Protein AF-A0A535KN81-F1 (afdb_monomer)

Radius of gyration: 26.71 Å; Cα contacts (8 Å, |Δi|>4): 62; chains: 1; bounding box: 69×46×68 Å

Foldseek 3Di:
DDFPFPDDDPPDTDTPVNVVVVVVVVVVVVVVVVVVVCCPVVDDPLRVLVVVLVVCVVVVVVVDPSVLVSVVVNVVVVVVVVLVVVLVVLVVVVVVVVQDLPDDDPVSNVVSVVVSVVVSVVVVVVVVVVVVVVCVVVVNDRDDVPDDDDDPDDDDDDPVNVVVVVVVVVVVVVVVVVVVVVVD

Sequence (184 aa):
QHTSLIWQWGIFAVSWEGILRSSVTIIRILLLFYLASMLMFTTSLVDLTDGSEALLSPLQRLGVPVNGMVMVFVIAFKFVPILVTEIERLIKAQAARGASFTQGNVVQRVTRFSSLLIPLFVTAFRRAEALTIAMEARCYAGGVRGWRRSKRRELHFKRFDVLALVLTIIFCAVTVILNLVAHY

Structure (mmCIF, N/CA/C/O backbone):
data_AF-A0A535KN81-F1
#
_entry.id   AF-A0A535KN81-F1
#
loop_
_atom_site.group_PDB
_atom_site.id
_atom_site.type_symbol
_atom_site.label_atom_id
_atom_site.label_alt_id
_atom_site.label_comp_id
_atom_site.label_asym_id
_atom_site.label_entity_id
_atom_site.label_seq_id
_atom_site.pdbx_PDB_ins_code
_atom_site.Cartn_x
_atom_site.Cartn_y
_atom_site.Cartn_z
_atom_site.occupancy
_atom_site.B_iso_or_equiv
_atom_site.auth_seq_id
_atom_site.auth_comp_id
_atom_site.auth_asym_id
_atom_site.auth_atom_id
_atom_site.pdbx_PDB_model_num
ATOM 1 N N . GLN A 1 1 ? -39.100 10.970 33.419 1.00 43.16 1 GLN A N 1
ATOM 2 C CA . GLN A 1 1 ? -38.521 9.750 34.024 1.00 43.16 1 GLN A CA 1
ATOM 3 C C . GLN A 1 1 ? -37.239 10.153 34.731 1.00 43.16 1 GLN A C 1
ATOM 5 O O . GLN A 1 1 ? -36.491 10.948 34.181 1.00 43.16 1 GLN A O 1
ATOM 10 N N . HIS A 1 2 ? -37.078 9.750 35.991 1.00 46.25 2 HIS A N 1
ATOM 11 C CA . HIS A 1 2 ? -36.078 10.286 36.916 1.00 46.25 2 HIS A CA 1
ATOM 12 C C . HIS A 1 2 ? -34.642 10.023 36.437 1.00 46.25 2 HIS A C 1
ATOM 14 O O . HIS A 1 2 ? -34.157 8.901 36.539 1.00 46.25 2 HIS A O 1
ATOM 20 N N . THR A 1 3 ? -33.935 11.057 35.973 1.00 55.12 3 THR A N 1
ATOM 21 C CA . THR A 1 3 ? -32.479 11.001 35.804 1.00 55.12 3 THR A CA 1
ATOM 22 C C . THR A 1 3 ? -31.853 10.896 37.192 1.00 55.12 3 THR A C 1
ATOM 24 O O . THR A 1 3 ? -31.733 11.901 37.895 1.00 55.12 3 THR A O 1
ATOM 27 N N . SER A 1 4 ? -31.494 9.685 37.622 1.00 63.97 4 SER A N 1
ATOM 28 C CA . SER A 1 4 ? -30.757 9.462 38.868 1.00 63.97 4 SER A CA 1
ATOM 29 C C . SER A 1 4 ? -29.345 10.036 38.711 1.00 63.97 4 SER A C 1
ATOM 31 O O . SER A 1 4 ? -28.427 9.382 38.203 1.00 63.97 4 SER A O 1
ATOM 33 N N . LEU A 1 5 ? -29.222 11.315 39.058 1.00 68.44 5 LEU A N 1
ATOM 34 C CA . LEU A 1 5 ? -27.989 12.086 39.113 1.00 68.44 5 LEU A CA 1
ATOM 35 C C . LEU A 1 5 ? -27.177 11.597 40.313 1.00 68.44 5 LEU A C 1
ATOM 37 O O . LEU A 1 5 ? -27.627 11.698 41.450 1.00 68.44 5 LEU A O 1
ATOM 41 N N . ILE A 1 6 ? -26.003 11.029 40.046 1.00 75.25 6 ILE A N 1
ATOM 42 C CA . ILE A 1 6 ? -25.124 10.468 41.083 1.00 75.25 6 ILE A CA 1
ATOM 43 C C . ILE A 1 6 ? -24.200 11.564 41.614 1.00 75.25 6 ILE A C 1
ATOM 45 O O . ILE A 1 6 ? -23.908 11.626 42.804 1.00 75.25 6 ILE A O 1
ATOM 49 N N . TRP A 1 7 ? -23.741 12.440 40.721 1.00 74.62 7 TRP A N 1
ATOM 50 C CA . TRP A 1 7 ? -22.804 13.498 41.055 1.00 74.62 7 TRP A CA 1
ATOM 51 C C . TRP A 1 7 ? -22.934 14.653 40.066 1.00 74.62 7 TRP A C 1
ATOM 53 O O . TRP A 1 7 ? -23.043 14.431 38.859 1.00 74.62 7 TRP A O 1
ATOM 63 N N . GLN A 1 8 ? -22.920 15.882 40.574 1.00 77.81 8 GLN A N 1
ATOM 64 C CA . GLN A 1 8 ? -22.872 17.092 39.761 1.00 77.81 8 GLN A CA 1
ATOM 65 C C . GLN A 1 8 ? -21.818 18.042 40.316 1.00 77.81 8 GLN A C 1
ATOM 67 O O . GLN A 1 8 ? -21.785 18.318 41.517 1.00 77.81 8 GLN A O 1
ATOM 72 N N . TRP A 1 9 ? -20.964 18.551 39.437 1.00 75.25 9 TRP A N 1
ATOM 73 C CA . TRP A 1 9 ? -19.982 19.574 39.755 1.00 75.25 9 TRP A CA 1
ATOM 74 C C . TRP A 1 9 ? -19.898 20.564 38.594 1.00 75.25 9 TRP A C 1
ATOM 76 O O . TRP A 1 9 ? -19.337 20.280 37.533 1.00 75.25 9 TRP A O 1
ATOM 86 N N . GLY A 1 10 ? -20.529 21.726 38.774 1.00 79.62 10 GLY A N 1
ATOM 87 C CA . GLY A 1 10 ? -20.659 22.736 37.724 1.00 79.62 10 GLY A CA 1
ATOM 88 C C . GLY A 1 10 ? -21.389 22.193 36.489 1.00 79.62 10 GLY A C 1
ATOM 89 O O . GLY A 1 10 ? -22.517 21.724 36.587 1.00 79.62 10 GLY A O 1
ATOM 90 N N . ILE A 1 11 ? -20.737 22.253 35.326 1.00 79.38 11 ILE A N 1
ATOM 91 C CA . ILE A 1 11 ? -21.277 21.786 34.034 1.00 79.38 11 ILE A CA 1
ATOM 92 C C . ILE A 1 11 ? -21.205 20.248 33.913 1.00 79.38 11 ILE A C 1
ATOM 94 O O . ILE A 1 11 ? -21.854 19.651 33.056 1.00 79.38 11 ILE A O 1
ATOM 98 N N . PHE A 1 12 ? -20.434 19.578 34.776 1.00 76.00 12 PHE A N 1
ATOM 99 C CA . PHE A 1 12 ? -20.258 18.131 34.729 1.00 76.00 12 PHE A CA 1
ATOM 100 C C . PHE A 1 12 ? -21.296 17.437 35.607 1.00 76.00 12 PHE A C 1
ATOM 102 O O . PHE A 1 12 ? -21.218 17.469 36.832 1.00 76.00 12 PHE A O 1
ATOM 109 N N . ALA A 1 13 ? -22.258 16.780 34.966 1.00 76.75 13 ALA A N 1
ATOM 110 C CA . ALA A 1 13 ? -23.259 15.947 35.616 1.00 76.75 13 ALA A CA 1
ATOM 111 C C . ALA A 1 13 ? -23.074 14.487 35.190 1.00 76.75 13 ALA A C 1
ATOM 113 O O . ALA A 1 13 ? -23.093 14.169 34.000 1.00 76.75 13 ALA A O 1
ATOM 114 N N . VAL A 1 14 ? -22.913 13.591 36.164 1.00 79.69 14 VAL A N 1
ATOM 115 C CA . VAL A 1 14 ? -22.838 12.144 35.948 1.00 79.69 14 VAL A CA 1
ATOM 116 C C . VAL A 1 14 ? -24.202 11.539 36.263 1.00 79.69 14 VAL A C 1
ATOM 118 O O . VAL A 1 14 ? -24.624 11.464 37.421 1.00 79.69 14 VAL A O 1
ATOM 121 N N . SER A 1 15 ? -24.899 11.109 35.213 1.00 85.75 15 SER A N 1
ATOM 122 C CA . SER A 1 15 ? -26.156 10.368 35.307 1.00 85.75 15 SER A CA 1
ATOM 123 C C . SER A 1 15 ? -25.930 8.880 35.040 1.00 85.75 15 SER A C 1
ATOM 125 O O . SER A 1 15 ? -25.038 8.495 34.280 1.00 85.75 15 SER A O 1
ATOM 127 N N . TRP A 1 16 ? -26.768 8.028 35.633 1.00 82.81 16 TRP A N 1
ATOM 128 C CA . TRP A 1 16 ? -26.750 6.584 35.367 1.00 82.81 16 TRP A CA 1
ATOM 129 C C . TRP A 1 16 ? -26.952 6.259 33.876 1.00 82.81 16 TRP A C 1
ATOM 131 O O . TRP A 1 16 ? -26.258 5.417 33.306 1.00 82.81 16 TRP A O 1
ATOM 141 N N . GLU A 1 17 ? -27.832 7.007 33.209 1.00 82.88 17 GLU A N 1
ATOM 142 C CA . GLU A 1 17 ? -28.045 6.921 31.761 1.00 82.88 17 GLU A CA 1
ATOM 143 C C . GLU A 1 17 ? -26.787 7.299 30.965 1.00 82.88 17 GLU A C 1
ATOM 145 O O . GLU A 1 17 ? -26.473 6.662 29.959 1.00 82.88 17 GLU A O 1
ATOM 150 N N . GLY A 1 18 ? -26.037 8.305 31.428 1.00 83.44 18 GLY A N 1
ATOM 151 C CA . GLY A 1 18 ? -24.769 8.719 30.834 1.00 83.44 18 GLY A CA 1
ATOM 152 C C . GLY A 1 18 ? -23.703 7.628 30.927 1.00 83.44 18 GLY A C 1
ATOM 153 O O . GLY A 1 18 ? -23.017 7.363 29.939 1.00 83.44 18 GLY A O 1
ATOM 154 N N . ILE A 1 19 ? -23.608 6.942 32.070 1.00 86.50 19 ILE A N 1
ATOM 155 C CA . ILE A 1 19 ? -22.689 5.809 32.263 1.00 86.50 19 ILE A CA 1
ATOM 156 C C . ILE A 1 19 ? -23.054 4.653 31.323 1.00 86.50 19 ILE A C 1
ATOM 158 O O . ILE A 1 19 ? -22.179 4.138 30.626 1.00 86.50 19 ILE A O 1
ATOM 162 N N . LEU 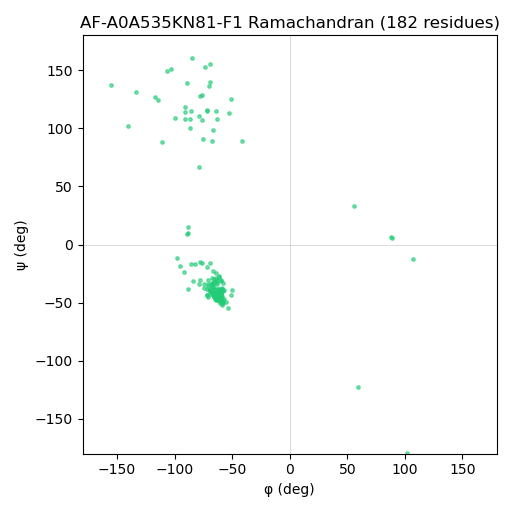A 1 20 ? -24.337 4.285 31.243 1.00 86.69 20 LEU A N 1
ATOM 163 C CA . LEU A 1 20 ? -24.809 3.219 30.352 1.00 86.69 20 LEU A CA 1
ATOM 164 C C . LEU A 1 20 ? -24.575 3.549 28.869 1.00 86.69 20 LEU A C 1
ATOM 166 O O . LEU A 1 20 ? -24.089 2.711 28.113 1.00 86.69 20 LEU A O 1
ATOM 170 N N . ARG A 1 21 ? -24.859 4.780 28.429 1.00 85.31 21 ARG A N 1
ATOM 171 C CA . ARG A 1 21 ? -24.592 5.198 27.040 1.00 85.31 21 ARG A CA 1
ATOM 172 C C . ARG A 1 21 ? -23.097 5.228 26.723 1.00 85.31 21 ARG A C 1
ATOM 174 O O . ARG A 1 21 ? -22.687 4.843 25.624 1.00 85.31 21 ARG A O 1
ATOM 181 N N . SER A 1 22 ? -22.278 5.661 27.676 1.00 89.69 22 SER A N 1
ATOM 182 C CA . SER A 1 22 ? -20.826 5.733 27.500 1.00 89.69 22 SER A CA 1
ATOM 183 C C . SER A 1 22 ? -20.200 4.343 27.423 1.00 89.69 22 SER A C 1
ATOM 185 O O . SER A 1 22 ? -19.382 4.103 26.538 1.00 89.69 22 SER A O 1
ATOM 187 N N . SER A 1 23 ? -20.622 3.399 28.272 1.00 91.12 23 SER A N 1
ATOM 188 C CA . SER A 1 23 ? -20.108 2.024 28.242 1.00 91.12 23 SER A CA 1
ATOM 189 C C . SER A 1 23 ? -20.417 1.325 26.914 1.00 91.12 23 SER A C 1
ATOM 191 O O . SER A 1 23 ? -19.518 0.748 26.301 1.00 91.12 23 SER A O 1
ATOM 193 N N . VAL A 1 24 ? -21.644 1.468 26.399 1.00 88.94 24 VAL A N 1
ATOM 194 C CA . VAL A 1 24 ? -22.033 0.951 25.075 1.00 88.94 24 VAL A CA 1
ATOM 195 C C . VAL A 1 24 ? -21.183 1.573 23.961 1.00 88.94 24 VAL A C 1
ATOM 197 O O . VAL A 1 24 ? -20.751 0.877 23.040 1.00 88.94 24 VAL A O 1
ATOM 200 N N . THR A 1 25 ? -20.891 2.873 24.048 1.00 88.38 25 THR A N 1
ATOM 201 C CA . THR A 1 25 ? -20.072 3.577 23.049 1.00 88.38 25 THR A CA 1
ATOM 202 C C . THR A 1 25 ? -18.613 3.115 23.073 1.00 88.38 25 THR A C 1
ATOM 204 O O . THR A 1 25 ? -18.025 2.897 22.014 1.00 88.38 25 THR A O 1
ATOM 207 N N . ILE A 1 26 ? -18.038 2.894 24.258 1.00 95.00 26 ILE A N 1
ATOM 208 C CA . ILE A 1 26 ? -16.674 2.363 24.408 1.00 95.00 26 ILE A CA 1
ATOM 209 C C . ILE A 1 26 ? -16.579 0.962 23.796 1.00 95.00 26 ILE A C 1
ATOM 211 O O . ILE A 1 26 ? -15.689 0.704 22.985 1.00 95.00 26 ILE A O 1
ATOM 215 N N . ILE A 1 27 ? -17.531 0.078 24.116 1.00 93.19 27 ILE A N 1
ATOM 216 C CA . ILE A 1 27 ? -17.585 -1.277 23.548 1.00 93.19 27 ILE A CA 1
ATOM 217 C C . ILE A 1 27 ? -17.704 -1.217 22.018 1.00 93.19 27 ILE A C 1
ATOM 219 O O . ILE A 1 27 ? -17.006 -1.952 21.321 1.00 93.19 27 ILE A O 1
ATOM 223 N N . ARG A 1 28 ? -18.522 -0.306 21.471 1.00 89.31 28 ARG A N 1
ATOM 224 C CA . ARG A 1 28 ? -18.650 -0.105 20.018 1.00 89.31 28 ARG A CA 1
ATOM 225 C C . ARG A 1 28 ? -17.316 0.271 19.370 1.00 89.31 28 ARG A C 1
ATOM 227 O O . ARG A 1 28 ? -16.972 -0.302 18.339 1.00 89.31 28 ARG A O 1
ATOM 234 N N . ILE A 1 29 ? -16.574 1.216 19.945 1.00 94.44 29 ILE A N 1
ATOM 235 C CA . ILE A 1 29 ? -15.281 1.649 19.394 1.00 94.44 29 ILE A CA 1
ATOM 236 C C . ILE A 1 29 ? -14.270 0.496 19.428 1.00 94.44 29 ILE A C 1
ATOM 238 O O . ILE A 1 29 ? -13.596 0.252 18.427 1.00 94.44 29 ILE A O 1
ATOM 242 N N . LEU A 1 30 ? -14.208 -0.253 20.534 1.00 95.81 30 LEU A N 1
ATOM 243 C CA . LEU A 1 30 ? -13.332 -1.424 20.657 1.00 95.81 30 LEU A CA 1
ATOM 244 C C . LEU A 1 30 ? -13.670 -2.507 19.624 1.00 95.81 30 LEU A C 1
ATOM 246 O O . LEU A 1 30 ? -12.766 -3.043 18.983 1.00 95.81 30 LEU A O 1
ATOM 250 N N . LEU A 1 31 ? -14.958 -2.792 19.413 1.00 91.06 31 LEU A N 1
ATOM 251 C CA . LEU A 1 31 ? -15.411 -3.746 18.398 1.00 91.06 31 LEU A CA 1
ATOM 252 C C . LEU A 1 31 ? -15.031 -3.300 16.982 1.00 91.06 31 LEU A C 1
ATOM 254 O O . LEU A 1 31 ? -14.511 -4.107 16.214 1.00 91.06 31 LEU A O 1
ATOM 258 N N . LEU A 1 32 ? -15.242 -2.026 16.634 1.00 92.94 32 LEU A N 1
ATOM 259 C CA . LEU A 1 32 ? -14.855 -1.490 15.323 1.00 92.94 32 LEU A CA 1
ATOM 260 C C . LEU A 1 32 ? -13.343 -1.584 15.095 1.00 92.94 32 LEU A C 1
ATOM 262 O O . LEU A 1 32 ? -12.908 -1.995 14.019 1.00 92.94 32 LEU A O 1
ATOM 266 N N . PHE A 1 33 ? -12.547 -1.250 16.112 1.00 95.31 33 PHE A N 1
ATOM 267 C CA . PHE A 1 33 ? -11.094 -1.372 16.049 1.00 95.31 33 PHE A CA 1
ATOM 268 C C . PHE A 1 33 ? -10.646 -2.827 15.849 1.00 95.31 33 PHE A C 1
ATOM 270 O O . PHE A 1 33 ? -9.793 -3.101 15.000 1.00 95.31 33 PHE A O 1
ATOM 277 N N . TYR A 1 34 ? -11.242 -3.765 16.591 1.00 94.81 34 TYR A N 1
ATOM 278 C CA . TYR A 1 34 ? -10.925 -5.188 16.480 1.00 94.81 34 TYR A CA 1
ATOM 279 C C . TYR A 1 34 ? -11.284 -5.745 15.096 1.00 94.81 34 TYR A C 1
ATOM 281 O O . TYR A 1 34 ? -10.452 -6.397 14.466 1.00 94.81 34 TYR A O 1
ATOM 289 N N . LEU A 1 35 ? -12.477 -5.427 14.581 1.00 90.88 35 LEU A N 1
ATOM 290 C CA . LEU A 1 35 ? -12.917 -5.836 13.243 1.00 90.88 35 LEU A CA 1
ATOM 291 C C . LEU A 1 35 ? -11.997 -5.292 12.143 1.00 90.88 35 LEU A C 1
ATOM 293 O O . LEU A 1 35 ? -11.571 -6.047 11.269 1.00 90.88 35 LEU A O 1
ATOM 297 N N . ALA A 1 36 ? -11.649 -4.003 12.199 1.00 90.12 36 ALA A N 1
ATOM 298 C CA . ALA A 1 36 ? -10.754 -3.387 11.221 1.00 90.12 36 ALA A CA 1
ATOM 299 C C . ALA A 1 36 ? -9.350 -4.015 11.253 1.00 90.12 36 ALA A C 1
ATOM 301 O O . ALA A 1 36 ? -8.777 -4.314 10.204 1.00 90.12 36 ALA A O 1
ATOM 302 N N . SER A 1 37 ? -8.816 -4.269 12.450 1.00 92.50 37 SER A N 1
ATOM 303 C CA . SER A 1 37 ? -7.501 -4.896 12.624 1.00 92.50 37 SER A CA 1
ATOM 304 C C . SER A 1 37 ? -7.491 -6.341 12.126 1.00 92.50 37 SER A C 1
ATOM 306 O O . SER A 1 37 ? -6.567 -6.746 11.423 1.00 92.50 37 SER A O 1
ATOM 308 N N . MET A 1 38 ? -8.538 -7.113 12.432 1.00 92.38 38 MET A N 1
ATOM 309 C CA . MET A 1 38 ? -8.680 -8.489 11.960 1.00 92.38 38 MET A CA 1
ATOM 310 C C . MET A 1 38 ? -8.763 -8.546 10.430 1.00 92.38 38 MET A C 1
ATOM 312 O O . MET A 1 38 ? -8.108 -9.390 9.818 1.00 92.38 38 MET A O 1
ATOM 316 N N . LEU A 1 39 ? -9.499 -7.624 9.800 1.00 88.81 39 LEU A N 1
ATOM 317 C CA . LEU A 1 39 ? -9.564 -7.510 8.342 1.00 88.81 39 LEU A CA 1
ATOM 318 C C . LEU A 1 39 ? -8.178 -7.247 7.735 1.00 88.81 39 LEU A C 1
ATOM 320 O O . LEU A 1 39 ? -7.775 -7.958 6.817 1.00 88.81 39 LEU A O 1
ATOM 324 N N . MET A 1 40 ? -7.429 -6.275 8.272 1.00 89.12 40 MET A N 1
ATOM 325 C CA . MET A 1 40 ? -6.078 -5.964 7.785 1.00 89.12 40 MET A CA 1
ATOM 326 C C . MET A 1 40 ? -5.079 -7.105 8.008 1.00 89.12 40 MET A C 1
ATOM 328 O O . MET A 1 40 ? -4.164 -7.277 7.208 1.00 89.12 40 MET A O 1
ATOM 332 N N . PHE A 1 41 ? -5.235 -7.885 9.080 1.00 89.12 41 PHE A N 1
ATOM 333 C CA . PHE A 1 41 ? -4.336 -8.998 9.386 1.00 89.12 41 PHE A CA 1
ATOM 334 C C . PHE A 1 41 ? -4.621 -10.250 8.544 1.00 89.12 41 PHE A C 1
ATOM 336 O O . PHE A 1 41 ? -3.706 -10.990 8.195 1.00 89.12 41 PHE A O 1
ATOM 343 N N . THR A 1 42 ? -5.889 -10.501 8.215 1.00 89.88 42 THR A N 1
ATOM 344 C CA . THR A 1 42 ? -6.318 -11.718 7.504 1.00 89.88 42 THR A CA 1
ATOM 345 C C . THR A 1 42 ? -6.350 -11.562 5.985 1.00 89.88 42 THR A C 1
ATOM 347 O O . THR A 1 42 ? -6.253 -12.562 5.276 1.00 89.88 42 THR A O 1
ATOM 350 N N . THR A 1 43 ? -6.476 -10.332 5.474 1.00 87.06 43 THR A N 1
ATOM 351 C CA . THR A 1 43 ? -6.663 -10.057 4.042 1.00 87.06 43 THR A CA 1
ATO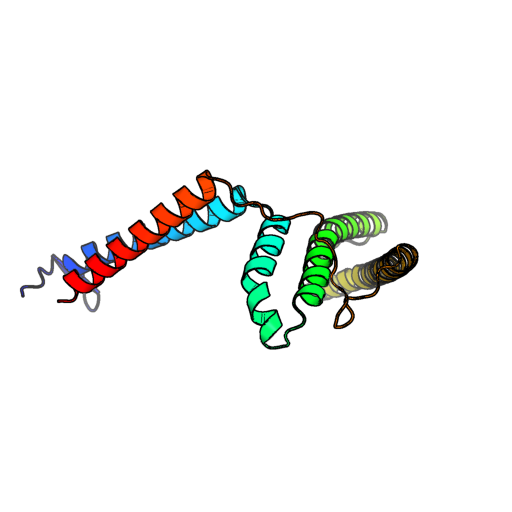M 352 C C . THR A 1 43 ? -5.492 -9.261 3.482 1.00 87.06 43 THR A C 1
ATOM 354 O O . THR A 1 43 ? -5.159 -8.190 3.984 1.00 87.06 43 THR A O 1
ATOM 357 N N . SER A 1 44 ? -4.876 -9.749 2.400 1.00 85.69 44 SER A N 1
ATOM 358 C CA . SER A 1 44 ? -3.806 -9.001 1.740 1.00 85.69 44 SER A CA 1
ATOM 359 C C . SER A 1 44 ? -4.362 -7.812 0.947 1.00 85.69 44 SER A C 1
ATOM 361 O O . SER A 1 44 ? -5.487 -7.838 0.443 1.00 85.69 44 SER A O 1
ATOM 363 N N . LEU A 1 45 ? -3.553 -6.764 0.778 1.00 80.94 45 LEU A N 1
ATOM 364 C CA . LEU A 1 45 ? -3.959 -5.546 0.065 1.00 80.94 45 LEU A CA 1
ATOM 365 C C . LEU A 1 45 ? -4.364 -5.819 -1.397 1.00 80.94 45 LEU A C 1
ATOM 367 O O . LEU A 1 45 ? -5.251 -5.155 -1.924 1.00 80.94 45 LEU A O 1
ATOM 371 N N . VAL A 1 46 ? -3.763 -6.835 -2.030 1.00 80.81 46 VAL A N 1
ATOM 372 C CA . VAL A 1 46 ? -4.107 -7.268 -3.398 1.00 80.81 46 VAL A CA 1
ATOM 373 C C . VAL A 1 46 ? -5.484 -7.945 -3.437 1.00 80.81 46 VAL A C 1
ATOM 375 O O . VAL A 1 46 ? -6.239 -7.787 -4.394 1.00 80.81 46 VAL A O 1
ATOM 378 N N . ASP A 1 47 ? -5.855 -8.663 -2.383 1.00 83.75 47 ASP A N 1
ATOM 379 C CA . ASP A 1 47 ? -7.156 -9.339 -2.305 1.00 83.75 47 ASP A CA 1
ATOM 380 C C . ASP A 1 47 ? -8.270 -8.330 -2.056 1.00 83.75 47 ASP A C 1
ATOM 382 O O . ASP A 1 47 ? -9.340 -8.414 -2.659 1.00 83.75 47 ASP A O 1
ATOM 386 N N . LEU A 1 48 ? -7.979 -7.313 -1.241 1.00 83.38 48 LEU A N 1
AT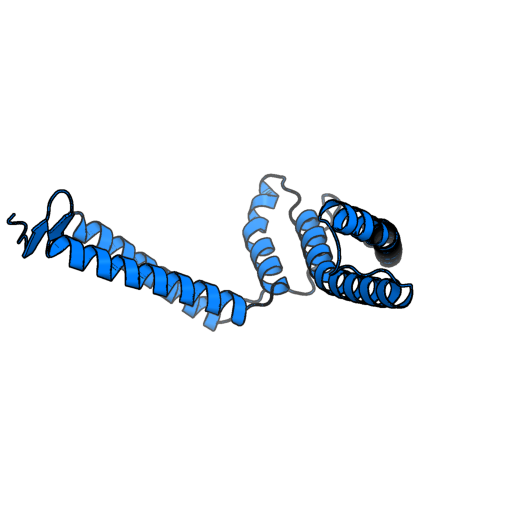OM 387 C CA . LEU A 1 48 ? -8.866 -6.178 -1.023 1.00 83.38 48 LEU A CA 1
ATOM 388 C C . LEU A 1 48 ? -9.163 -5.438 -2.337 1.00 83.38 48 LEU A C 1
ATOM 390 O O . LEU A 1 48 ? -10.302 -5.034 -2.579 1.00 83.38 48 LEU A O 1
ATOM 394 N N . THR A 1 49 ? -8.163 -5.288 -3.214 1.00 81.81 49 THR A N 1
ATOM 395 C CA . THR A 1 49 ? -8.358 -4.644 -4.522 1.00 81.81 49 THR A CA 1
ATOM 396 C C . THR A 1 49 ? -9.187 -5.484 -5.473 1.00 81.81 49 THR A C 1
ATOM 398 O O . THR A 1 49 ? -10.050 -4.940 -6.158 1.00 81.81 49 THR A O 1
ATOM 401 N N . ASP A 1 50 ? -8.986 -6.802 -5.472 1.00 82.56 50 ASP A N 1
ATOM 402 C CA . ASP A 1 50 ? -9.777 -7.717 -6.296 1.00 82.56 50 ASP A CA 1
ATOM 403 C C . ASP A 1 50 ? -11.240 -7.779 -5.813 1.00 82.56 50 ASP A C 1
ATOM 405 O O . ASP A 1 50 ? -12.164 -7.854 -6.627 1.00 82.56 50 ASP A O 1
ATOM 409 N N . GLY A 1 51 ? -11.469 -7.698 -4.497 1.00 84.00 51 GLY A N 1
ATOM 410 C CA . GLY A 1 51 ? -12.807 -7.557 -3.918 1.00 84.00 51 GLY A CA 1
ATOM 411 C C . GLY A 1 51 ? -13.456 -6.214 -4.265 1.00 84.00 51 GLY A C 1
ATOM 412 O O . GLY A 1 51 ? -14.620 -6.169 -4.664 1.00 84.00 51 GLY A O 1
ATOM 413 N N . SER A 1 52 ? -12.690 -5.122 -4.202 1.00 83.25 52 SER A N 1
ATOM 414 C CA . SER A 1 52 ? -13.157 -3.786 -4.597 1.00 83.25 52 SER A CA 1
ATOM 415 C C . SER A 1 52 ? -13.529 -3.729 -6.082 1.00 83.25 52 SER A C 1
ATOM 417 O O . SER A 1 52 ? -14.543 -3.135 -6.438 1.00 83.25 52 SER A O 1
ATOM 419 N N . GLU A 1 53 ? -12.770 -4.398 -6.956 1.00 82.88 53 GLU A N 1
ATOM 420 C CA . GLU A 1 53 ? -13.132 -4.566 -8.368 1.00 82.88 53 GLU A CA 1
ATOM 421 C C . GLU A 1 53 ? -14.493 -5.246 -8.523 1.00 82.88 53 GLU A C 1
ATOM 423 O O . GLU A 1 53 ? -15.334 -4.767 -9.285 1.00 82.88 53 GLU A O 1
ATOM 428 N N . ALA A 1 54 ? -14.720 -6.355 -7.814 1.00 82.25 54 ALA A N 1
ATOM 429 C CA . ALA A 1 54 ? -15.978 -7.089 -7.900 1.00 82.25 54 ALA A CA 1
ATOM 430 C C . ALA A 1 54 ? -17.166 -6.209 -7.476 1.00 82.25 54 ALA A C 1
ATOM 432 O O . ALA A 1 54 ? -18.190 -6.193 -8.161 1.00 82.25 54 ALA A O 1
ATOM 433 N N . LEU A 1 55 ? -16.998 -5.413 -6.415 1.00 84.81 55 LEU A N 1
ATOM 434 C CA . LEU A 1 55 ? -18.003 -4.458 -5.937 1.00 84.81 55 LEU A CA 1
ATOM 435 C C . LEU A 1 55 ? -18.244 -3.293 -6.910 1.00 84.81 55 LEU A C 1
ATOM 437 O O . LEU A 1 55 ? -19.370 -2.814 -7.019 1.00 84.81 55 LEU A O 1
ATOM 441 N N . LEU A 1 56 ? -17.214 -2.852 -7.640 1.00 83.62 56 LEU A N 1
ATOM 442 C CA . LEU A 1 56 ? -17.312 -1.774 -8.631 1.00 83.62 56 LEU A CA 1
ATOM 443 C C . LEU A 1 56 ? -17.759 -2.262 -10.017 1.00 83.62 56 LEU A C 1
ATOM 445 O O . LEU A 1 56 ? -18.218 -1.459 -10.826 1.00 83.62 56 LEU A O 1
ATOM 449 N N . SER A 1 57 ? -17.685 -3.564 -10.302 1.00 80.25 57 SER A N 1
ATOM 450 C CA . SER A 1 57 ? -18.123 -4.164 -11.568 1.00 80.25 57 SER A CA 1
ATOM 451 C C . SER A 1 57 ? -19.545 -3.784 -12.037 1.00 80.25 57 SER A C 1
ATOM 453 O O . SER A 1 57 ? -19.690 -3.512 -13.232 1.00 80.25 57 SER A O 1
ATOM 455 N N . PRO A 1 58 ? -20.595 -3.660 -11.189 1.00 82.81 58 PRO A N 1
ATOM 456 C CA . PRO A 1 58 ? -21.907 -3.188 -11.646 1.00 82.81 58 PRO A CA 1
ATOM 457 C C . PRO A 1 58 ? -21.871 -1.760 -12.207 1.00 82.81 58 PRO A C 1
ATOM 459 O O . PRO A 1 58 ? -22.643 -1.439 -13.111 1.00 82.81 58 PRO A O 1
ATOM 462 N N . LEU A 1 59 ? -20.936 -0.925 -11.744 1.00 82.75 59 LEU A N 1
ATOM 463 C CA . LEU A 1 59 ? -20.751 0.451 -12.207 1.00 82.75 59 LEU A CA 1
ATOM 464 C C . LEU A 1 59 ? -20.220 0.524 -13.649 1.00 82.75 59 LEU A C 1
ATOM 466 O O . LEU A 1 59 ? -20.359 1.555 -14.306 1.00 82.75 59 LEU A O 1
ATOM 470 N N . GLN A 1 60 ? -19.692 -0.581 -14.191 1.00 78.56 60 GLN A N 1
ATOM 471 C CA . GLN A 1 60 ? -19.326 -0.681 -15.609 1.00 78.56 60 GLN A CA 1
ATOM 472 C C . GLN A 1 60 ? -20.529 -0.451 -16.527 1.00 78.56 60 GLN A C 1
ATOM 474 O O . GLN A 1 60 ? -20.383 0.109 -17.613 1.00 78.56 60 GLN A O 1
ATOM 479 N N . ARG A 1 61 ? -21.736 -0.829 -16.078 1.00 77.31 61 ARG A N 1
ATOM 480 C CA . ARG A 1 61 ? -22.981 -0.600 -16.827 1.00 77.31 61 ARG A CA 1
ATOM 481 C C . ARG A 1 61 ? -23.323 0.886 -16.957 1.00 77.31 61 ARG A C 1
ATOM 483 O O . ARG A 1 61 ? -24.009 1.259 -17.899 1.00 77.31 61 ARG A O 1
ATOM 490 N N . LEU A 1 62 ? -22.811 1.725 -16.056 1.00 81.56 62 LEU A N 1
ATOM 491 C CA . LEU A 1 62 ? -22.981 3.181 -16.068 1.00 81.56 62 LEU A CA 1
ATOM 492 C C . LEU A 1 62 ? -21.884 3.900 -16.874 1.00 81.56 62 LEU A C 1
ATOM 494 O O . LEU A 1 62 ? -21.794 5.122 -16.842 1.00 81.56 62 LEU A O 1
ATOM 498 N N . GLY A 1 63 ? -21.038 3.158 -17.600 1.00 76.94 63 GLY A N 1
ATOM 499 C CA . GLY A 1 63 ? -19.991 3.724 -18.455 1.00 76.94 63 GLY A CA 1
ATOM 500 C C . GLY A 1 63 ? -18.657 3.994 -17.754 1.00 76.94 63 GLY A C 1
ATOM 501 O O . GLY A 1 63 ? -17.754 4.547 -18.380 1.00 76.94 63 GLY A O 1
ATOM 502 N N . VAL A 1 64 ? -18.492 3.580 -16.493 1.00 81.19 64 VAL A N 1
ATOM 503 C CA . VAL A 1 64 ? -17.226 3.731 -15.757 1.00 81.19 64 VAL A CA 1
ATOM 504 C C . VAL A 1 64 ? -16.211 2.660 -16.206 1.00 81.19 64 VAL A C 1
ATOM 506 O O . VAL A 1 64 ? -16.533 1.469 -16.173 1.00 81.19 64 VAL A O 1
ATOM 509 N N . PRO A 1 65 ? -14.968 3.023 -16.593 1.00 78.50 65 PRO A N 1
ATOM 510 C CA . PRO A 1 65 ? -13.951 2.073 -17.057 1.00 78.50 65 PRO A CA 1
ATOM 511 C C . PRO A 1 65 ? -13.260 1.335 -15.892 1.00 78.50 65 PRO A C 1
ATOM 513 O O . PRO A 1 65 ? -12.065 1.496 -15.643 1.00 78.50 65 P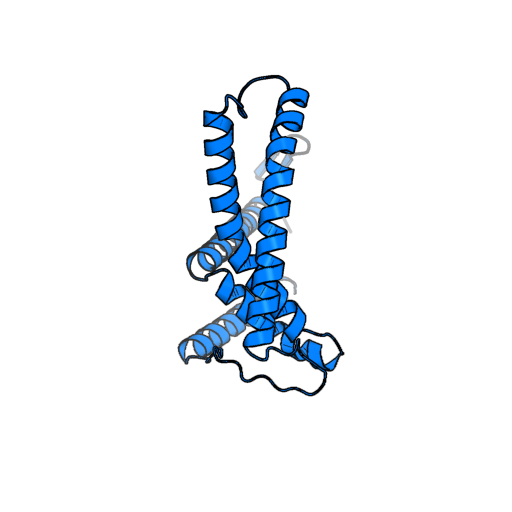RO A O 1
ATOM 516 N N . VAL A 1 66 ? -14.007 0.491 -15.177 1.00 80.69 66 VAL A N 1
ATOM 517 C CA . VAL A 1 66 ? -13.530 -0.210 -13.968 1.00 80.69 66 VAL A CA 1
ATOM 518 C C . VAL A 1 66 ? -12.316 -1.101 -14.255 1.00 80.69 66 VAL A C 1
ATOM 520 O O . VAL A 1 66 ? -11.338 -1.031 -13.522 1.00 80.69 66 VAL A O 1
ATOM 523 N N . ASN A 1 67 ? -12.306 -1.863 -15.355 1.00 79.44 67 ASN A N 1
ATOM 524 C CA . ASN A 1 67 ? -11.185 -2.760 -15.691 1.00 79.44 67 ASN A CA 1
ATOM 525 C C . ASN A 1 67 ? -9.842 -2.012 -15.829 1.00 79.44 67 ASN A C 1
ATOM 527 O O . ASN A 1 67 ? -8.795 -2.528 -15.441 1.00 79.44 67 ASN A O 1
ATOM 531 N N . GLY A 1 68 ? -9.869 -0.793 -16.382 1.00 80.50 68 GLY A N 1
ATOM 532 C CA . GLY A 1 68 ? -8.680 0.050 -16.514 1.00 80.50 68 GLY A CA 1
ATOM 533 C C . GLY A 1 68 ? -8.221 0.602 -15.166 1.00 80.50 68 GLY A C 1
ATOM 534 O O . GLY A 1 68 ? -7.036 0.541 -14.849 1.00 80.50 68 GLY A O 1
ATOM 535 N N . MET A 1 69 ? -9.161 1.066 -14.335 1.00 82.50 69 MET A N 1
ATOM 536 C CA . MET A 1 69 ? -8.844 1.528 -12.980 1.00 82.50 69 MET A CA 1
ATOM 537 C C . MET A 1 69 ? -8.211 0.414 -12.149 1.00 82.50 69 MET A C 1
ATOM 539 O O . MET A 1 69 ? -7.181 0.627 -11.517 1.00 82.50 69 MET A O 1
ATOM 543 N N . VAL A 1 70 ? -8.776 -0.793 -12.197 1.00 82.81 70 VAL A N 1
ATOM 544 C CA . VAL A 1 70 ? -8.265 -1.949 -11.451 1.00 82.81 70 VAL A CA 1
ATOM 545 C C . VAL A 1 70 ? -6.850 -2.303 -11.880 1.00 82.81 70 VAL A C 1
ATOM 547 O O . VAL A 1 70 ? -5.998 -2.531 -11.026 1.00 82.81 70 VAL A O 1
ATOM 550 N N . MET A 1 71 ? -6.566 -2.296 -13.186 1.00 84.69 71 MET A N 1
ATOM 551 C CA . MET A 1 71 ? -5.208 -2.506 -13.683 1.00 84.69 71 MET A CA 1
ATOM 552 C C . MET A 1 71 ? -4.228 -1.510 -13.050 1.00 84.69 71 MET A C 1
ATOM 554 O O . MET A 1 71 ? -3.189 -1.925 -12.535 1.00 84.69 71 MET A O 1
ATOM 558 N N . VAL A 1 72 ? -4.561 -0.216 -13.061 1.00 88.62 72 VAL A N 1
ATOM 559 C CA . VAL A 1 72 ? -3.708 0.830 -12.480 1.00 88.62 72 VAL A CA 1
ATOM 560 C C . VAL A 1 72 ? -3.540 0.625 -10.974 1.00 88.62 72 VAL A C 1
ATOM 562 O O . VAL A 1 72 ? -2.414 0.682 -10.488 1.00 88.62 72 VAL A O 1
ATOM 565 N N . PHE A 1 73 ? -4.614 0.309 -10.243 1.00 87.56 73 PHE A N 1
ATOM 566 C CA . PHE A 1 73 ? -4.544 0.028 -8.806 1.00 87.56 73 PHE A CA 1
ATOM 567 C C . PHE A 1 73 ? -3.643 -1.169 -8.493 1.00 87.56 73 PHE A C 1
ATOM 569 O O . PHE A 1 73 ? -2.735 -1.048 -7.674 1.00 87.56 73 PHE A O 1
ATOM 576 N N . VAL A 1 74 ? -3.829 -2.307 -9.165 1.00 85.88 74 VAL A N 1
ATOM 577 C CA . VAL A 1 74 ? -3.015 -3.513 -8.934 1.00 85.88 74 VAL A CA 1
ATOM 578 C C . VAL A 1 74 ? -1.538 -3.253 -9.247 1.00 85.88 74 VAL A C 1
ATOM 580 O O . VAL A 1 74 ? -0.664 -3.708 -8.504 1.00 85.88 74 VAL A O 1
ATOM 583 N N . ILE A 1 75 ? -1.238 -2.507 -10.316 1.00 90.50 75 ILE A N 1
ATOM 584 C CA . ILE A 1 75 ? 0.137 -2.098 -10.641 1.00 90.50 75 ILE A CA 1
ATOM 585 C C . ILE A 1 75 ? 0.693 -1.186 -9.547 1.00 90.50 75 ILE A C 1
ATOM 587 O O . ILE A 1 75 ? 1.796 -1.436 -9.065 1.00 90.50 75 ILE A O 1
ATOM 591 N N . ALA A 1 76 ? -0.072 -0.183 -9.109 1.00 90.81 76 ALA A N 1
ATOM 592 C CA . ALA A 1 76 ? 0.339 0.740 -8.058 1.00 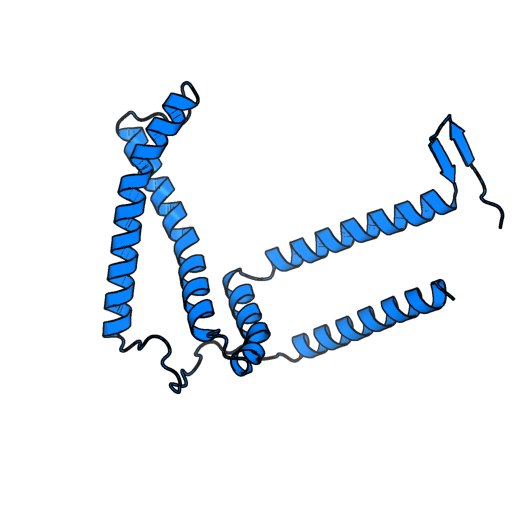90.81 76 ALA A CA 1
ATOM 593 C C . ALA A 1 76 ? 0.669 -0.007 -6.759 1.00 90.81 76 ALA A C 1
ATOM 595 O O . ALA A 1 76 ? 1.774 0.138 -6.241 1.00 90.81 76 ALA A O 1
ATOM 596 N N . PHE A 1 77 ? -0.219 -0.885 -6.281 1.00 89.75 77 PHE A N 1
ATOM 597 C CA . PHE A 1 77 ? 0.021 -1.664 -5.063 1.00 89.75 77 PHE A CA 1
ATOM 598 C C . PHE A 1 77 ? 1.218 -2.606 -5.177 1.00 89.75 77 PHE A C 1
ATOM 600 O O . PHE A 1 77 ? 1.944 -2.778 -4.202 1.00 89.75 77 PHE A O 1
ATOM 607 N N . LYS A 1 78 ? 1.483 -3.178 -6.357 1.00 87.38 78 LYS A N 1
ATOM 608 C CA . LYS A 1 78 ? 2.714 -3.949 -6.589 1.00 87.38 78 LYS A CA 1
ATOM 609 C C . LYS A 1 78 ? 3.961 -3.074 -6.648 1.00 87.38 78 LYS A C 1
ATOM 611 O O . LYS A 1 78 ? 5.038 -3.543 -6.293 1.00 87.38 78 LYS A O 1
ATOM 616 N N . PHE A 1 79 ? 3.845 -1.830 -7.101 1.00 90.50 79 PHE A N 1
ATOM 617 C CA . PHE A 1 79 ? 4.969 -0.905 -7.206 1.00 90.50 79 PHE A CA 1
ATOM 618 C C . PHE A 1 79 ? 5.353 -0.297 -5.858 1.00 90.50 79 PHE A C 1
ATOM 620 O O . PHE A 1 79 ? 6.543 -0.070 -5.654 1.00 90.50 79 PHE A O 1
ATOM 627 N N . VAL A 1 80 ? 4.411 -0.102 -4.924 1.00 92.50 80 VAL A N 1
ATOM 628 C CA . VAL A 1 80 ? 4.703 0.479 -3.598 1.00 92.50 80 VAL A CA 1
ATOM 629 C C . VAL A 1 80 ? 5.833 -0.266 -2.868 1.00 92.50 80 VAL A C 1
ATOM 631 O O . VAL A 1 80 ? 6.827 0.391 -2.554 1.00 92.50 80 VAL A O 1
ATOM 634 N N . PRO A 1 81 ? 5.784 -1.600 -2.652 1.00 90.81 81 PRO A N 1
ATOM 635 C CA . PRO A 1 81 ? 6.870 -2.308 -1.975 1.00 90.81 81 PRO A CA 1
ATOM 636 C C . PRO A 1 81 ? 8.209 -2.136 -2.690 1.00 90.81 81 PRO A C 1
ATOM 638 O O . PRO A 1 81 ? 9.239 -1.932 -2.054 1.00 90.81 81 PRO A O 1
ATOM 641 N N . ILE A 1 82 ? 8.204 -2.168 -4.025 1.00 92.50 82 ILE A N 1
ATOM 642 C CA . ILE A 1 82 ? 9.448 -2.081 -4.782 1.00 92.50 82 ILE A CA 1
ATOM 643 C C . ILE A 1 82 ? 10.032 -0.662 -4.718 1.00 92.50 82 ILE A C 1
ATOM 645 O O . ILE A 1 82 ? 11.245 -0.515 -4.590 1.00 92.50 82 ILE A O 1
ATOM 649 N N . LEU A 1 83 ? 9.195 0.378 -4.754 1.00 93.25 83 LEU A N 1
ATOM 650 C CA . LEU A 1 83 ? 9.632 1.762 -4.573 1.00 93.25 83 LEU A CA 1
ATOM 651 C C . LEU A 1 83 ? 10.218 1.985 -3.180 1.00 93.25 83 LEU A C 1
ATOM 653 O O . LEU A 1 83 ? 11.261 2.619 -3.073 1.00 93.25 83 LEU A O 1
ATOM 657 N N . VAL A 1 84 ? 9.617 1.413 -2.133 1.00 94.50 84 VAL A N 1
ATOM 658 C CA . VAL A 1 84 ? 10.170 1.483 -0.771 1.00 94.50 84 VAL A CA 1
ATOM 659 C C . VAL A 1 84 ? 11.568 0.865 -0.723 1.00 94.50 84 VAL A C 1
ATOM 661 O O . VAL A 1 84 ? 12.503 1.512 -0.257 1.00 94.50 84 VAL A O 1
ATOM 664 N N . THR A 1 85 ? 11.760 -0.328 -1.299 1.00 95.19 85 THR A N 1
ATOM 665 C CA . THR A 1 85 ? 13.097 -0.954 -1.339 1.00 95.19 85 THR A CA 1
ATOM 666 C C . THR A 1 85 ? 14.116 -0.145 -2.147 1.00 95.19 85 THR A C 1
ATOM 668 O O . THR A 1 85 ? 15.303 -0.137 -1.821 1.00 95.19 85 THR A O 1
ATOM 671 N N . GLU A 1 86 ? 13.674 0.556 -3.193 1.00 93.44 86 GLU A N 1
ATOM 672 C CA . GLU A 1 86 ? 14.537 1.423 -3.997 1.00 93.44 86 GLU A CA 1
ATOM 673 C C . GLU A 1 86 ? 14.933 2.683 -3.221 1.00 93.44 86 GLU A C 1
ATOM 675 O O . GLU A 1 86 ? 16.106 3.050 -3.198 1.00 93.44 86 GLU A O 1
ATOM 680 N N . ILE A 1 87 ? 13.981 3.302 -2.516 1.00 93.75 87 ILE A N 1
ATOM 681 C CA . ILE A 1 87 ? 14.232 4.437 -1.621 1.00 93.75 87 ILE A CA 1
ATOM 682 C C . ILE A 1 87 ? 15.267 4.047 -0.563 1.00 93.75 87 ILE A C 1
ATOM 684 O O . ILE A 1 87 ? 16.244 4.768 -0.372 1.00 93.75 87 ILE A O 1
ATOM 688 N N . GLU A 1 88 ? 15.116 2.887 0.079 1.00 93.75 88 GLU A N 1
ATOM 689 C CA . GLU A 1 88 ? 16.079 2.401 1.074 1.00 93.75 88 GLU A CA 1
ATOM 690 C C . GLU A 1 88 ? 17.488 2.221 0.494 1.00 93.75 88 GLU A C 1
ATOM 692 O O . GLU A 1 88 ? 18.481 2.574 1.138 1.00 93.75 88 GLU A O 1
ATOM 697 N N . ARG A 1 89 ? 17.598 1.696 -0.732 1.00 92.94 89 ARG A N 1
ATOM 698 C CA . ARG A 1 89 ? 18.883 1.554 -1.436 1.00 92.94 89 ARG A CA 1
ATOM 699 C C . ARG A 1 89 ? 19.501 2.909 -1.761 1.00 92.94 89 ARG A C 1
ATOM 701 O O . ARG A 1 89 ? 20.690 3.104 -1.509 1.00 92.94 89 ARG A O 1
ATOM 708 N N . LEU A 1 90 ? 18.707 3.847 -2.273 1.00 91.62 90 LEU A N 1
ATOM 709 C CA . LEU A 1 90 ? 19.158 5.199 -2.602 1.00 91.62 90 LEU A CA 1
ATOM 710 C C . LEU A 1 90 ? 19.614 5.959 -1.353 1.00 91.62 90 LEU A C 1
ATOM 712 O O . LEU A 1 90 ? 20.666 6.594 -1.388 1.00 91.62 90 LEU A O 1
ATOM 716 N N . ILE A 1 91 ? 18.893 5.839 -0.233 1.00 91.69 91 ILE A N 1
ATOM 717 C CA . ILE A 1 91 ? 19.288 6.433 1.052 1.00 91.69 91 ILE A CA 1
ATOM 718 C C . ILE A 1 91 ? 20.653 5.896 1.491 1.00 91.69 91 ILE A C 1
ATOM 720 O O . ILE A 1 91 ? 21.542 6.686 1.805 1.00 91.69 91 ILE A O 1
ATOM 724 N N . LYS A 1 92 ? 20.857 4.572 1.470 1.00 91.00 92 LYS A N 1
ATOM 725 C CA . LYS A 1 92 ? 22.141 3.955 1.852 1.00 91.00 92 LYS A CA 1
ATOM 726 C C . LYS A 1 92 ? 23.284 4.386 0.926 1.00 91.00 92 LYS A C 1
ATOM 728 O O . LYS A 1 92 ? 24.371 4.702 1.404 1.00 91.00 92 LYS A O 1
ATOM 733 N N . ALA A 1 93 ? 23.039 4.455 -0.382 1.00 91.56 93 ALA A N 1
ATOM 734 C CA . ALA A 1 93 ? 24.033 4.896 -1.360 1.00 91.56 93 ALA A CA 1
ATOM 735 C C . ALA A 1 93 ? 24.426 6.372 -1.176 1.00 91.56 93 ALA A C 1
ATOM 737 O O . ALA A 1 93 ? 25.605 6.714 -1.256 1.00 91.56 93 ALA A O 1
ATOM 738 N N . GLN A 1 94 ? 23.458 7.250 -0.903 1.00 89.50 94 GLN A N 1
ATOM 739 C CA . GLN A 1 94 ? 23.726 8.665 -0.634 1.00 89.50 94 GLN A CA 1
ATOM 740 C C . GLN A 1 94 ? 24.408 8.869 0.725 1.00 89.50 94 GLN A C 1
ATOM 742 O O . GLN A 1 94 ? 25.314 9.694 0.830 1.00 89.50 94 GLN A O 1
ATOM 747 N N . ALA A 1 95 ? 24.060 8.070 1.737 1.00 89.06 95 ALA A N 1
ATOM 748 C CA . ALA A 1 95 ? 24.753 8.073 3.024 1.00 89.06 95 ALA A CA 1
ATOM 749 C C . ALA A 1 95 ? 26.238 7.698 2.880 1.00 89.06 95 ALA A C 1
ATOM 751 O O . ALA A 1 95 ? 27.093 8.373 3.448 1.00 89.06 95 ALA A O 1
ATOM 752 N N . ALA A 1 96 ? 26.563 6.702 2.047 1.00 89.94 96 ALA A N 1
ATOM 753 C CA . ALA A 1 96 ? 27.950 6.346 1.726 1.00 89.94 96 ALA A CA 1
ATOM 754 C C . ALA A 1 96 ? 28.713 7.467 0.990 1.00 89.94 96 ALA A C 1
ATOM 756 O O . ALA A 1 96 ? 29.933 7.550 1.083 1.00 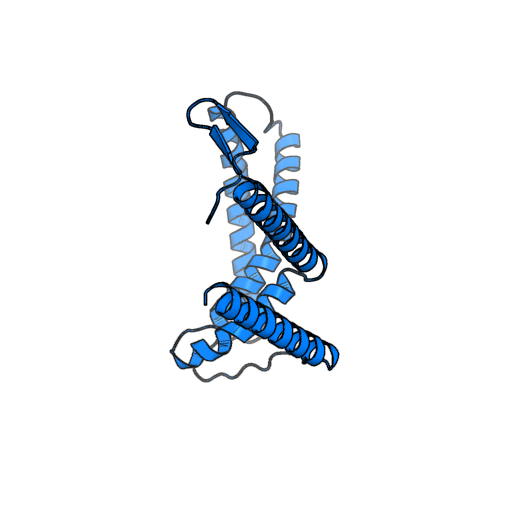89.94 96 ALA A O 1
ATOM 757 N N . ARG A 1 97 ? 27.999 8.357 0.288 1.00 88.06 97 ARG A N 1
ATOM 758 C CA . ARG A 1 97 ? 28.553 9.554 -0.371 1.00 88.06 97 ARG A CA 1
ATOM 759 C C . ARG A 1 97 ? 28.604 10.785 0.545 1.00 88.06 97 ARG A C 1
ATOM 761 O O . ARG A 1 97 ? 28.864 11.884 0.068 1.00 88.06 97 ARG A O 1
ATOM 768 N N . GLY A 1 98 ? 28.353 10.619 1.846 1.00 82.69 98 GLY A N 1
ATOM 769 C CA . GLY A 1 98 ? 28.444 11.686 2.846 1.00 82.69 98 GLY A CA 1
ATOM 770 C C . GLY A 1 98 ? 27.158 12.492 3.059 1.00 82.69 98 GLY A C 1
ATOM 771 O O . GLY A 1 98 ? 27.162 13.451 3.830 1.00 82.69 98 GLY A O 1
ATOM 772 N N . ALA A 1 99 ? 26.038 12.123 2.428 1.00 82.56 99 ALA A N 1
ATOM 773 C CA . ALA A 1 99 ? 24.758 12.777 2.682 1.00 82.56 99 ALA A CA 1
ATOM 774 C C . ALA A 1 99 ? 24.129 12.259 3.988 1.00 82.56 99 ALA A C 1
ATOM 776 O O . ALA A 1 99 ? 23.660 11.126 4.069 1.00 82.56 99 ALA A O 1
ATOM 777 N N . SER A 1 100 ? 24.072 13.102 5.020 1.00 79.69 100 SER A N 1
ATOM 778 C CA . SER A 1 100 ? 23.362 12.784 6.266 1.00 79.69 100 SER A CA 1
ATOM 779 C C . SER A 1 100 ? 21.912 13.269 6.199 1.00 79.69 100 SER A C 1
ATOM 781 O O . SER A 1 100 ? 21.658 14.470 6.167 1.00 79.69 100 SER A O 1
ATOM 783 N N . PHE A 1 101 ? 20.927 12.371 6.194 1.00 75.62 101 PHE A N 1
ATOM 784 C CA . PHE A 1 101 ? 19.504 12.760 6.174 1.00 75.62 101 PHE A CA 1
ATOM 785 C C . PHE A 1 101 ? 18.958 13.118 7.569 1.00 75.62 101 PHE A C 1
ATOM 787 O O . PHE A 1 101 ? 17.935 13.794 7.699 1.00 75.62 101 PHE A O 1
ATOM 794 N N . THR A 1 102 ? 19.669 12.718 8.626 1.00 76.06 102 THR A N 1
ATOM 795 C CA . THR A 1 102 ? 19.210 12.853 10.016 1.00 76.06 102 THR A CA 1
ATOM 796 C C . THR A 1 102 ? 19.733 14.119 10.704 1.00 76.06 102 THR A C 1
ATOM 798 O O . THR A 1 102 ? 19.125 14.558 11.673 1.00 76.06 102 THR A O 1
ATOM 801 N N . GLN A 1 103 ? 20.787 14.769 10.202 1.00 75.12 103 GLN A N 1
ATOM 802 C CA . GLN A 1 103 ? 21.417 15.928 10.863 1.00 75.12 103 GLN A CA 1
ATOM 803 C C . GLN A 1 103 ? 21.105 17.268 10.166 1.00 75.12 103 GLN A C 1
ATOM 805 O O . GLN A 1 103 ? 20.986 17.307 8.945 1.00 75.12 103 GLN A O 1
ATOM 810 N N . GLY A 1 104 ? 21.055 18.379 10.912 1.00 75.81 104 GLY A N 1
ATOM 811 C CA . GLY A 1 104 ? 20.951 19.751 10.377 1.00 75.81 104 GLY A CA 1
ATOM 812 C C . GLY A 1 104 ? 19.555 20.393 10.436 1.00 75.81 104 GLY A C 1
ATOM 813 O O . GLY A 1 104 ? 18.597 19.793 10.922 1.00 75.81 104 GLY A O 1
ATOM 814 N N . ASN A 1 105 ? 19.450 21.632 9.937 1.00 87.06 105 ASN A N 1
ATOM 815 C CA . ASN A 1 105 ? 18.206 22.418 9.924 1.00 87.06 105 ASN A CA 1
ATOM 816 C C . ASN A 1 105 ? 17.164 21.839 8.950 1.00 87.06 105 ASN A C 1
ATOM 818 O O . ASN A 1 105 ? 17.519 21.226 7.944 1.00 87.06 105 ASN A O 1
ATOM 822 N N . VAL A 1 106 ? 15.872 22.107 9.189 1.00 84.62 106 VAL A N 1
ATOM 823 C CA . VAL A 1 106 ? 14.749 21.634 8.347 1.00 84.62 106 VAL A CA 1
ATOM 824 C C . VAL A 1 106 ? 14.970 21.953 6.863 1.00 84.62 106 VAL A C 1
ATOM 826 O O .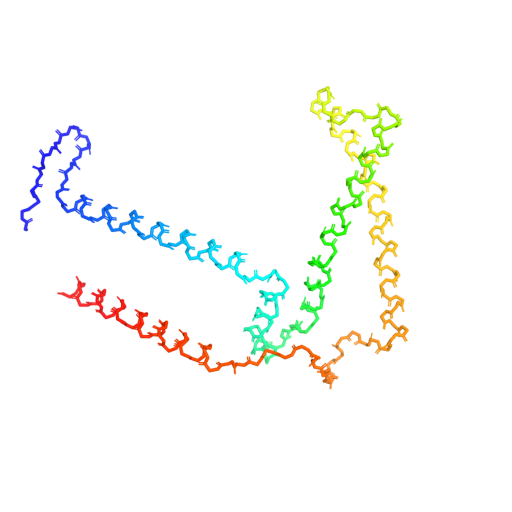 VAL A 1 106 ? 14.807 21.077 6.019 1.00 84.62 106 VAL A O 1
ATOM 829 N N . VAL A 1 107 ? 15.441 23.165 6.549 1.00 85.19 107 VAL A N 1
ATOM 830 C CA . VAL A 1 107 ? 15.754 23.589 5.172 1.00 85.19 107 VAL A CA 1
ATOM 831 C C . VAL A 1 107 ? 16.850 22.719 4.551 1.00 85.19 107 VAL A C 1
ATOM 833 O O . VAL A 1 107 ? 16.699 22.234 3.435 1.00 85.19 107 VAL A O 1
ATOM 836 N N . GLN A 1 108 ? 17.926 22.441 5.292 1.00 81.50 108 GLN A N 1
ATOM 837 C CA . GLN A 1 108 ? 19.013 21.580 4.815 1.00 81.50 108 GLN A CA 1
ATOM 838 C C . GLN A 1 108 ? 18.540 20.138 4.610 1.00 81.50 108 GLN A C 1
ATOM 840 O O . GLN A 1 108 ? 18.962 19.483 3.660 1.00 81.50 108 GLN A O 1
ATOM 845 N N . ARG A 1 109 ? 17.641 19.643 5.469 1.00 81.88 109 ARG A N 1
ATOM 846 C CA . ARG A 1 109 ? 17.052 18.309 5.331 1.00 81.88 109 ARG A CA 1
ATOM 847 C C . ARG A 1 109 ? 16.189 18.215 4.067 1.00 81.88 109 ARG A C 1
ATOM 849 O O . ARG A 1 109 ? 16.340 17.253 3.321 1.00 81.88 109 ARG A O 1
ATOM 856 N N . VAL A 1 110 ? 15.362 19.222 3.774 1.00 82.75 110 VAL A N 1
ATOM 857 C CA . VAL A 1 110 ? 14.548 19.278 2.542 1.00 82.75 110 VAL A CA 1
ATOM 858 C C . VAL A 1 110 ? 15.428 19.314 1.289 1.00 82.75 110 VAL A C 1
ATOM 860 O O . VAL A 1 110 ? 15.204 18.533 0.365 1.00 82.75 110 VAL A O 1
ATOM 863 N N . THR A 1 111 ? 16.485 20.133 1.274 1.00 81.44 111 THR A N 1
ATOM 864 C CA . THR A 1 111 ? 17.436 20.176 0.149 1.00 81.44 111 THR A CA 1
ATOM 865 C C . THR A 1 111 ? 18.186 18.853 -0.033 1.00 81.44 111 THR A C 1
ATOM 867 O O . THR A 1 111 ? 18.544 18.496 -1.147 1.00 81.44 111 THR A O 1
ATOM 870 N N . ARG A 1 112 ? 18.405 18.075 1.033 1.00 82.12 112 ARG A N 1
ATOM 871 C CA . ARG A 1 112 ? 18.984 16.725 0.915 1.00 82.12 112 ARG A CA 1
ATOM 872 C C . ARG A 1 112 ? 17.981 15.711 0.368 1.00 82.12 112 ARG A C 1
ATOM 874 O O . ARG A 1 112 ? 18.377 14.836 -0.388 1.00 82.12 112 ARG A O 1
ATOM 881 N N . PHE A 1 113 ? 16.692 15.832 0.681 1.00 84.25 113 PHE A N 1
ATOM 882 C CA . PHE A 1 113 ? 15.666 14.966 0.088 1.00 84.25 113 PHE A CA 1
ATOM 883 C C . PHE A 1 113 ? 15.502 15.183 -1.423 1.00 84.25 113 PHE A C 1
ATOM 885 O O . PHE A 1 113 ? 15.205 14.226 -2.138 1.00 84.25 113 PHE A O 1
ATOM 892 N N . SER A 1 114 ? 15.750 16.390 -1.941 1.00 84.81 114 SER A N 1
ATOM 893 C CA . SER A 1 114 ? 15.642 16.646 -3.384 1.00 84.81 114 SER A CA 1
ATOM 894 C C . SER A 1 114 ? 16.638 15.830 -4.222 1.00 84.81 114 SER A C 1
ATOM 896 O O . SER A 1 114 ? 16.299 15.414 -5.331 1.00 84.81 114 SER A O 1
ATOM 898 N N . SER A 1 115 ? 17.818 15.501 -3.680 1.00 83.75 115 SER A N 1
ATOM 899 C CA . SER A 1 115 ? 18.810 14.661 -4.369 1.00 83.75 115 SER A CA 1
ATOM 900 C C . SER A 1 115 ? 18.402 13.185 -4.465 1.00 83.75 115 SER A C 1
ATOM 902 O O . SER A 1 115 ? 18.914 12.469 -5.325 1.00 83.75 115 SER A O 1
ATOM 904 N N . LEU A 1 116 ? 17.459 12.731 -3.628 1.00 88.69 116 LEU A N 1
ATOM 905 C CA . LEU A 1 116 ? 16.842 11.402 -3.717 1.00 88.69 116 LEU A CA 1
ATOM 906 C C . LEU A 1 116 ? 15.683 11.367 -4.718 1.00 88.69 116 LEU A C 1
ATOM 908 O O . LEU A 1 116 ? 15.456 10.334 -5.349 1.00 88.69 116 LEU A O 1
ATOM 912 N N . LEU A 1 117 ? 14.966 12.484 -4.880 1.00 90.69 117 LEU A N 1
ATOM 913 C CA . LEU A 1 117 ? 13.796 12.557 -5.755 1.00 90.69 117 LEU A CA 1
ATOM 914 C C . LEU A 1 117 ? 14.166 12.326 -7.220 1.00 90.69 117 LEU A C 1
ATOM 916 O O . LEU A 1 117 ? 13.524 11.510 -7.875 1.00 90.69 117 LEU A O 1
ATOM 920 N N . ILE A 1 118 ? 15.206 12.994 -7.731 1.00 91.38 118 ILE A N 1
ATOM 921 C CA . ILE A 1 118 ? 15.576 12.891 -9.154 1.00 91.38 118 ILE A CA 1
ATOM 922 C C . ILE A 1 118 ? 15.891 11.431 -9.549 1.00 91.38 118 ILE A C 1
ATOM 924 O O . ILE A 1 118 ? 15.259 10.934 -10.485 1.00 91.38 118 ILE A O 1
ATOM 928 N N . PRO A 1 119 ? 16.780 10.692 -8.847 1.00 91.19 119 PRO A N 1
ATOM 929 C CA . PRO A 1 119 ? 17.032 9.285 -9.155 1.00 91.19 119 PRO A CA 1
ATOM 930 C C . PRO A 1 119 ? 15.786 8.404 -9.035 1.00 91.19 119 PRO A C 1
ATOM 932 O O . PRO A 1 119 ? 15.583 7.534 -9.878 1.00 91.19 1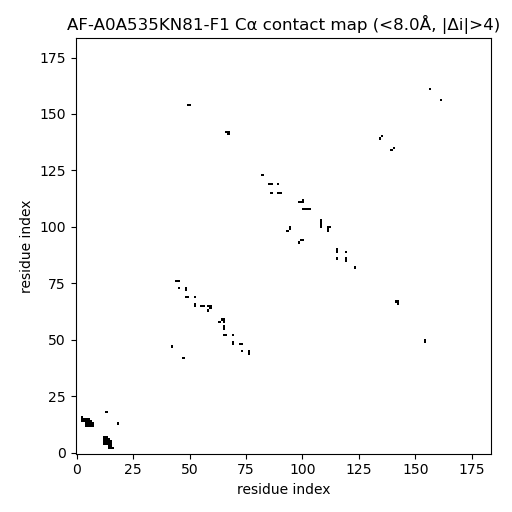19 PRO A O 1
ATOM 935 N N . LEU A 1 120 ? 14.943 8.635 -8.023 1.00 93.44 120 LEU A N 1
ATOM 936 C CA . LEU A 1 120 ? 13.718 7.864 -7.813 1.00 93.44 120 LEU A CA 1
ATOM 937 C C . LEU A 1 120 ? 12.715 8.056 -8.960 1.00 93.44 120 LEU A C 1
ATOM 939 O O . LEU A 1 120 ? 12.127 7.088 -9.436 1.00 93.44 120 LEU A O 1
ATOM 943 N N . PHE A 1 121 ? 12.536 9.289 -9.440 1.00 94.06 121 PHE A N 1
ATOM 944 C CA . PHE A 1 121 ? 11.670 9.559 -10.587 1.00 94.06 121 PHE A CA 1
ATOM 945 C C . PHE A 1 121 ? 12.210 8.905 -11.856 1.00 94.06 121 PHE A C 1
ATOM 947 O O . PHE A 1 121 ? 11.458 8.233 -12.557 1.00 94.06 121 PHE A O 1
ATOM 954 N N . VAL A 1 122 ? 13.512 9.034 -12.135 1.00 94.19 122 VAL A N 1
ATOM 955 C CA . VAL A 1 122 ? 14.124 8.416 -13.322 1.00 94.19 122 VAL A CA 1
ATOM 956 C C . VAL A 1 122 ? 13.965 6.892 -13.299 1.00 94.19 122 VAL A C 1
ATOM 958 O O . VAL A 1 122 ? 13.623 6.298 -14.323 1.00 94.19 122 VAL A O 1
ATOM 961 N N . THR A 1 123 ? 14.170 6.238 -12.151 1.00 92.38 123 THR A N 1
ATOM 962 C CA . THR A 1 123 ? 13.973 4.783 -12.037 1.00 92.38 123 THR A CA 1
ATOM 963 C C . THR A 1 123 ? 12.501 4.389 -12.150 1.00 92.38 123 THR A C 1
ATOM 965 O O . THR A 1 123 ? 12.198 3.385 -12.797 1.00 92.38 123 THR A O 1
ATOM 968 N N . ALA A 1 124 ? 11.578 5.178 -11.593 1.00 93.62 124 ALA A N 1
ATOM 969 C CA . ALA A 1 124 ? 10.140 4.956 -11.732 1.00 93.62 124 ALA A CA 1
ATOM 970 C C . ALA A 1 124 ? 9.673 5.074 -13.194 1.00 93.62 124 ALA A C 1
ATOM 972 O O . ALA A 1 124 ? 8.968 4.185 -13.673 1.00 93.62 124 ALA A O 1
ATOM 973 N N . PHE A 1 125 ? 10.117 6.100 -13.929 1.00 95.12 125 PHE A N 1
ATOM 974 C CA . PHE A 1 125 ? 9.796 6.272 -15.351 1.00 95.12 125 PHE A CA 1
ATOM 975 C C . PHE A 1 125 ? 10.347 5.131 -16.207 1.00 95.12 125 PHE A C 1
ATOM 977 O O . PHE A 1 125 ? 9.597 4.540 -16.981 1.00 95.12 125 PHE A O 1
ATOM 984 N N . ARG A 1 126 ? 11.612 4.738 -16.005 1.00 94.88 126 ARG A N 1
ATOM 985 C CA . ARG A 1 126 ? 12.204 3.586 -16.711 1.00 94.88 126 ARG A CA 1
ATOM 986 C C . ARG A 1 126 ? 11.432 2.291 -16.458 1.00 94.88 126 ARG A C 1
ATOM 988 O O . ARG A 1 126 ? 11.276 1.475 -17.359 1.00 94.88 126 ARG A O 1
ATOM 995 N N . ARG A 1 127 ? 10.938 2.085 -15.234 1.00 94.00 127 ARG A N 1
ATOM 996 C CA . ARG A 1 127 ? 10.106 0.919 -14.893 1.00 94.00 127 ARG A CA 1
ATOM 997 C C . ARG A 1 127 ? 8.736 0.972 -15.549 1.00 94.00 127 ARG A C 1
ATOM 999 O O . ARG A 1 127 ? 8.257 -0.070 -15.985 1.00 94.00 127 ARG A O 1
ATOM 1006 N N . ALA A 1 128 ? 8.114 2.146 -15.607 1.00 94.12 128 ALA A N 1
ATOM 1007 C CA . ALA A 1 128 ? 6.851 2.328 -16.308 1.00 94.12 128 ALA A CA 1
ATOM 1008 C C . ALA A 1 128 ? 7.012 2.022 -17.804 1.00 94.12 128 ALA A C 1
ATOM 1010 O O . ALA A 1 128 ? 6.241 1.238 -18.342 1.00 94.12 128 ALA A O 1
ATOM 1011 N N . GLU A 1 129 ? 8.058 2.544 -18.444 1.00 95.50 129 GLU A N 1
ATOM 1012 C CA . GLU A 1 129 ? 8.372 2.283 -19.853 1.00 95.50 129 GLU A CA 1
ATOM 1013 C C . GLU A 1 129 ? 8.640 0.795 -20.117 1.00 95.50 129 GLU A C 1
ATOM 1015 O O . GLU A 1 129 ? 8.013 0.194 -20.988 1.00 95.50 129 GLU A O 1
ATOM 1020 N N . ALA A 1 130 ? 9.491 0.161 -19.303 1.00 95.06 130 ALA A N 1
ATOM 1021 C CA . ALA A 1 130 ? 9.765 -1.270 -19.410 1.00 95.06 130 ALA A CA 1
ATOM 1022 C C . ALA A 1 130 ? 8.503 -2.125 -19.205 1.00 95.06 130 ALA A C 1
ATOM 1024 O O . ALA A 1 130 ? 8.319 -3.130 -19.894 1.00 95.06 130 ALA A O 1
ATOM 1025 N N . LEU A 1 131 ? 7.623 -1.734 -18.275 1.00 94.19 131 LEU A N 1
ATOM 1026 C CA . LEU A 1 131 ? 6.344 -2.405 -18.068 1.00 94.19 131 LEU A CA 1
ATOM 1027 C C . LEU A 1 131 ? 5.446 -2.247 -19.296 1.00 94.19 131 LEU A C 1
ATOM 1029 O O . LEU A 1 131 ? 4.909 -3.247 -19.759 1.00 94.19 131 LEU A O 1
ATOM 1033 N N . THR A 1 132 ? 5.314 -1.040 -19.845 1.00 93.00 132 THR A N 1
ATOM 1034 C CA . THR A 1 132 ? 4.504 -0.777 -21.043 1.00 93.00 132 THR A CA 1
ATOM 1035 C C . THR A 1 132 ? 4.985 -1.607 -22.230 1.00 93.00 132 THR A C 1
ATOM 1037 O O . THR A 1 132 ? 4.188 -2.349 -22.800 1.00 93.00 132 THR A O 1
ATOM 1040 N N . ILE A 1 133 ? 6.288 -1.597 -22.529 1.00 94.75 133 ILE A N 1
ATOM 1041 C CA . ILE A 1 133 ? 6.876 -2.396 -23.619 1.00 94.75 133 ILE A CA 1
ATOM 1042 C C . ILE A 1 133 ? 6.614 -3.893 -23.398 1.00 94.75 133 ILE A C 1
ATOM 1044 O O . ILE A 1 133 ? 6.200 -4.606 -24.312 1.00 94.75 133 ILE A O 1
ATOM 1048 N N . ALA A 1 134 ? 6.802 -4.392 -22.172 1.00 94.81 134 ALA A N 1
ATOM 1049 C CA . ALA A 1 134 ? 6.537 -5.794 -21.849 1.00 94.81 134 ALA A CA 1
ATOM 1050 C C . ALA A 1 134 ? 5.046 -6.159 -21.958 1.00 94.81 134 ALA A C 1
ATOM 1052 O O . ALA A 1 134 ? 4.702 -7.298 -22.280 1.00 94.81 134 ALA A O 1
ATOM 1053 N N . MET A 1 135 ? 4.154 -5.213 -21.669 1.00 92.12 135 MET A N 1
ATOM 1054 C CA . MET A 1 135 ? 2.713 -5.385 -21.809 1.00 92.12 135 MET A CA 1
ATOM 1055 C C . MET A 1 135 ? 2.306 -5.423 -23.284 1.00 92.12 135 MET A C 1
ATOM 1057 O O . MET A 1 135 ? 1.576 -6.333 -23.675 1.00 92.12 135 MET A O 1
ATOM 1061 N N . GLU A 1 136 ? 2.831 -4.524 -24.112 1.00 89.62 136 GLU A N 1
ATOM 1062 C CA . GLU A 1 136 ? 2.612 -4.518 -25.563 1.00 89.62 136 GLU A CA 1
ATOM 1063 C C . GLU A 1 136 ? 3.143 -5.792 -26.229 1.00 89.62 136 GLU A C 1
ATOM 1065 O O . GLU A 1 136 ? 2.421 -6.430 -26.994 1.00 89.62 136 GLU A O 1
ATOM 1070 N N . ALA A 1 137 ? 4.346 -6.243 -25.854 1.00 94.12 137 ALA A N 1
ATOM 1071 C CA . ALA A 1 137 ? 4.935 -7.491 -26.347 1.00 94.12 137 ALA A CA 1
ATOM 1072 C C . ALA A 1 137 ? 4.104 -8.738 -25.986 1.00 94.12 137 ALA A C 1
ATOM 1074 O O . ALA A 1 137 ? 4.122 -9.733 -26.705 1.00 94.12 137 ALA A O 1
ATOM 1075 N N . ARG A 1 138 ? 3.344 -8.689 -24.884 1.00 89.75 138 ARG A N 1
ATOM 1076 C CA . ARG A 1 138 ? 2.376 -9.731 -24.486 1.00 89.75 138 ARG A CA 1
ATOM 1077 C C . ARG A 1 138 ? 0.984 -9.518 -25.088 1.00 89.75 138 ARG A C 1
ATOM 1079 O O . ARG A 1 138 ? 0.015 -10.106 -24.607 1.00 89.75 138 ARG A O 1
ATOM 1086 N N . CYS A 1 139 ? 0.872 -8.658 -26.099 1.00 86.69 139 CYS A N 1
ATOM 1087 C CA . CYS A 1 139 ? -0.375 -8.279 -26.755 1.00 86.69 139 CYS A CA 1
ATOM 1088 C C . CYS A 1 139 ? -1.425 -7.723 -25.776 1.00 86.69 139 CYS A C 1
ATOM 1090 O O . CYS A 1 139 ? -2.632 -7.924 -25.944 1.00 86.69 139 CYS A O 1
ATOM 1092 N N . TYR A 1 140 ? -0.992 -7.022 -24.723 1.00 83.62 140 TYR A N 1
ATOM 1093 C CA . TYR A 1 140 ? -1.914 -6.354 -23.816 1.00 83.62 140 TYR A CA 1
ATOM 1094 C C . TYR A 1 140 ? -2.463 -5.087 -24.481 1.00 83.62 140 TYR A C 1
ATOM 1096 O O . TYR A 1 140 ? -1.927 -3.996 -24.325 1.00 83.62 140 TYR A O 1
ATOM 1104 N N . ALA A 1 141 ? -3.590 -5.210 -25.178 1.00 70.12 141 ALA A N 1
ATOM 1105 C CA . ALA A 1 141 ? -4.375 -4.048 -25.581 1.00 70.12 141 ALA A CA 1
ATOM 1106 C C . ALA A 1 141 ? -5.063 -3.466 -24.330 1.00 70.12 141 ALA A C 1
ATOM 1108 O O . ALA A 1 141 ? -5.850 -4.158 -23.674 1.00 70.12 141 ALA A O 1
ATOM 1109 N N . GLY A 1 142 ? -4.721 -2.244 -23.913 1.00 65.88 142 GLY A N 1
ATOM 1110 C CA . GLY A 1 142 ? -5.409 -1.545 -22.817 1.00 65.88 142 GLY A CA 1
ATOM 1111 C C . GLY A 1 142 ? -6.916 -1.552 -23.072 1.00 65.88 142 GLY A C 1
ATOM 1112 O O . GLY A 1 142 ? -7.324 -1.211 -24.172 1.00 65.88 142 GLY A O 1
ATOM 1113 N N . GLY A 1 143 ? -7.712 -2.041 -22.111 1.00 61.28 143 GLY A N 1
ATOM 1114 C CA . GLY A 1 143 ? -9.084 -2.539 -22.307 1.00 61.28 143 GLY A CA 1
ATOM 1115 C C . GLY A 1 143 ? -9.967 -1.710 -23.248 1.00 61.28 143 GLY A C 1
ATOM 1116 O O . GLY A 1 143 ? -10.700 -0.831 -22.802 1.00 61.28 143 GLY A O 1
ATOM 1117 N N . VAL A 1 144 ? -9.920 -2.036 -24.543 1.00 55.84 144 VAL A N 1
ATOM 1118 C CA . VAL A 1 144 ? -10.737 -1.421 -25.590 1.00 55.84 144 VAL A CA 1
ATOM 1119 C C . VAL A 1 144 ? -12.187 -1.857 -25.387 1.00 55.84 144 VAL A C 1
ATOM 1121 O O . VAL A 1 144 ? -12.464 -3.013 -25.053 1.00 55.84 144 VAL A O 1
ATOM 1124 N N . ARG A 1 145 ? -13.122 -0.922 -25.575 1.00 52.62 145 ARG A N 1
ATOM 1125 C CA . ARG A 1 145 ? -14.568 -1.147 -25.450 1.00 52.62 145 ARG A CA 1
ATOM 1126 C C . ARG A 1 145 ? -14.971 -2.343 -26.331 1.00 52.62 145 ARG A C 1
ATOM 1128 O O . ARG A 1 145 ? -14.849 -2.273 -27.547 1.00 52.62 145 ARG A O 1
ATOM 1135 N N . GLY A 1 146 ? -15.403 -3.444 -25.710 1.00 55.22 146 GLY A N 1
ATOM 1136 C CA . GLY A 1 146 ? -15.812 -4.680 -26.397 1.00 55.22 146 GLY A CA 1
ATOM 1137 C C . GLY A 1 146 ? -14.839 -5.864 -26.289 1.00 55.22 146 GLY A C 1
ATOM 1138 O O . GLY A 1 146 ? -15.239 -6.989 -26.572 1.00 55.22 146 GLY A O 1
ATOM 1139 N N . TRP A 1 147 ? -13.602 -5.666 -25.817 1.00 56.47 147 TRP A N 1
ATOM 1140 C CA . TRP A 1 147 ? -12.654 -6.767 -25.600 1.00 56.47 147 TRP A CA 1
ATOM 1141 C C . TRP A 1 147 ? -12.843 -7.394 -24.215 1.00 56.47 147 TRP A C 1
ATOM 1143 O O . TRP A 1 147 ? -12.514 -6.807 -23.181 1.00 56.47 147 TRP A O 1
ATOM 1153 N N . ARG A 1 148 ? -13.391 -8.611 -24.182 1.00 58.09 148 ARG A N 1
ATOM 1154 C CA . ARG A 1 148 ? -13.642 -9.352 -22.944 1.00 58.09 148 ARG A CA 1
ATOM 1155 C C . ARG A 1 148 ? -12.383 -10.128 -22.560 1.00 58.09 148 ARG A C 1
ATOM 1157 O O . ARG A 1 148 ? -12.092 -11.176 -23.124 1.00 58.09 148 ARG A O 1
ATOM 1164 N N . ARG A 1 149 ? -11.609 -9.593 -21.613 1.00 69.31 149 ARG A N 1
ATOM 1165 C CA . ARG A 1 149 ? -10.490 -10.325 -21.006 1.00 69.31 149 ARG A CA 1
ATOM 1166 C C . ARG A 1 149 ? -11.011 -11.452 -20.118 1.00 69.31 149 ARG A C 1
ATOM 1168 O O . ARG A 1 149 ? -11.905 -11.226 -19.308 1.00 69.31 149 ARG A O 1
ATOM 1175 N N . SER A 1 150 ? -10.394 -12.625 -20.214 1.00 72.50 150 SER A N 1
ATOM 1176 C CA . SER A 1 150 ? -10.569 -13.688 -19.222 1.00 72.50 150 SER A CA 1
ATOM 1177 C C . SER A 1 150 ? -9.768 -13.357 -17.964 1.00 72.50 150 SER A C 1
ATOM 1179 O O . SER A 1 150 ? -8.573 -13.050 -18.040 1.00 72.50 150 SER A O 1
ATOM 1181 N N . LYS A 1 151 ? -10.413 -13.408 -16.797 1.00 71.88 151 LYS A N 1
ATOM 1182 C CA . LYS A 1 151 ? -9.757 -13.167 -15.511 1.00 71.88 151 LYS A CA 1
ATOM 1183 C C . LYS A 1 151 ? -9.138 -14.483 -15.039 1.00 71.88 151 LYS A C 1
ATOM 1185 O O . LYS A 1 151 ? -9.844 -15.436 -14.763 1.00 71.88 151 LYS A O 1
ATOM 1190 N N . ARG A 1 152 ? -7.806 -14.558 -14.937 1.00 75.56 152 ARG A N 1
ATOM 1191 C CA . ARG A 1 152 ? -7.130 -15.771 -14.421 1.00 75.56 152 ARG A CA 1
ATOM 1192 C C . ARG A 1 152 ? -7.419 -16.012 -12.935 1.00 75.56 152 ARG A C 1
ATOM 1194 O O . ARG A 1 152 ? -7.345 -17.139 -12.463 1.00 75.56 152 ARG A O 1
ATOM 1201 N N . ARG A 1 153 ? -7.674 -14.937 -12.190 1.00 71.25 153 ARG A N 1
ATOM 1202 C CA . ARG A 1 153 ? -7.926 -14.962 -10.753 1.00 71.25 153 ARG A CA 1
ATOM 1203 C C . ARG A 1 153 ? -9.383 -14.611 -10.495 1.00 71.25 153 ARG A C 1
ATOM 1205 O O . ARG A 1 153 ? -9.720 -13.442 -10.344 1.00 71.25 153 ARG A O 1
ATOM 1212 N N . GLU A 1 154 ? -10.246 -15.611 -10.497 1.00 74.88 154 GLU A N 1
ATOM 1213 C CA . GLU A 1 154 ? -11.663 -15.420 -10.200 1.00 74.88 154 GLU A CA 1
ATOM 1214 C C . GLU A 1 154 ? -11.907 -15.565 -8.695 1.00 74.88 154 GLU A C 1
ATOM 1216 O O . GLU A 1 154 ? -11.311 -16.419 -8.032 1.00 74.88 154 GLU A O 1
ATOM 1221 N N . LEU A 1 155 ? -12.756 -14.697 -8.135 1.00 76.81 155 LEU A N 1
ATOM 1222 C CA . LEU A 1 155 ? -13.228 -14.871 -6.766 1.00 76.81 155 LEU A CA 1
ATOM 1223 C C . LEU A 1 155 ? -14.278 -15.981 -6.784 1.00 76.81 155 LEU A C 1
ATOM 1225 O O . LEU A 1 155 ? -15.389 -15.787 -7.275 1.00 76.81 155 LEU A O 1
ATOM 1229 N N . HIS A 1 156 ? -13.920 -17.149 -6.260 1.00 78.62 156 HIS A N 1
ATOM 1230 C CA . HIS A 1 156 ? -14.866 -18.241 -6.071 1.00 78.62 156 HIS A CA 1
ATOM 1231 C C . HIS A 1 156 ? -15.491 -18.139 -4.686 1.00 78.62 156 HIS A C 1
ATOM 1233 O O . HIS A 1 156 ? -14.789 -18.267 -3.684 1.00 78.62 156 HIS A O 1
ATOM 1239 N N . PHE A 1 157 ? -16.812 -17.966 -4.642 1.00 77.44 157 PHE A N 1
ATOM 1240 C CA . PHE A 1 157 ? -17.571 -18.051 -3.400 1.00 77.44 157 PHE A CA 1
ATOM 1241 C C . PHE A 1 157 ? -17.474 -19.464 -2.832 1.00 77.44 157 PHE A C 1
ATOM 1243 O O . PHE A 1 157 ? -17.957 -20.433 -3.426 1.00 77.44 157 PHE A O 1
ATOM 1250 N N . LYS A 1 158 ? -16.846 -19.592 -1.666 1.00 85.81 158 LYS A N 1
ATOM 1251 C CA . LYS A 1 158 ? -16.841 -20.836 -0.901 1.00 85.81 158 LYS A CA 1
ATOM 1252 C C . LYS A 1 158 ? -18.097 -20.919 -0.038 1.00 85.81 158 LYS A C 1
ATOM 1254 O O . LYS A 1 158 ? -18.728 -19.922 0.296 1.00 85.81 158 LYS A O 1
ATOM 1259 N N . ARG A 1 159 ? -18.441 -22.137 0.392 1.00 85.19 159 ARG A N 1
ATOM 1260 C CA . ARG A 1 159 ? -19.587 -22.383 1.292 1.00 85.19 159 ARG A CA 1
ATOM 1261 C C . ARG A 1 159 ? -19.469 -21.612 2.614 1.00 85.19 159 ARG A C 1
ATOM 1263 O O . ARG A 1 159 ? -20.476 -21.161 3.146 1.00 85.19 159 ARG A O 1
ATOM 1270 N N . PHE A 1 160 ? -18.243 -21.422 3.103 1.00 86.62 160 PHE A N 1
ATOM 1271 C CA . PHE A 1 160 ? -17.966 -20.598 4.280 1.00 86.62 160 PHE A CA 1
ATOM 1272 C C . PHE A 1 160 ? -18.253 -19.110 4.048 1.00 86.62 160 PHE A C 1
ATOM 1274 O O . PHE A 1 160 ? -18.745 -18.460 4.963 1.00 86.62 160 PHE A O 1
ATOM 1281 N N . ASP A 1 161 ? -18.042 -18.590 2.835 1.00 85.69 161 ASP A N 1
ATOM 1282 C CA . ASP A 1 161 ? -18.327 -17.187 2.507 1.00 85.69 161 ASP A CA 1
ATOM 1283 C C . ASP A 1 161 ? -19.836 -16.933 2.515 1.00 85.69 161 ASP A C 1
ATOM 1285 O O . ASP A 1 161 ? -20.300 -15.922 3.033 1.00 85.69 161 ASP A O 1
ATOM 1289 N N . VAL A 1 162 ? -20.617 -17.893 2.003 1.00 87.19 162 VAL A N 1
ATOM 1290 C CA . VAL A 1 162 ? -22.085 -17.836 2.047 1.00 87.19 162 VAL A CA 1
ATOM 1291 C C . VAL A 1 162 ? -22.582 -17.889 3.490 1.00 87.19 162 VAL A C 1
ATOM 1293 O O . VAL A 1 162 ? -23.423 -17.080 3.872 1.00 87.19 162 VAL A O 1
ATOM 1296 N N . LEU A 1 163 ? -22.040 -18.795 4.310 1.00 91.44 163 LEU A N 1
ATOM 1297 C CA . LEU A 1 163 ? -22.395 -18.881 5.728 1.00 91.44 163 LEU A CA 1
ATOM 1298 C C . LEU A 1 163 ? -22.060 -17.579 6.474 1.00 91.44 163 LEU A C 1
ATOM 1300 O O . LEU A 1 163 ? -22.901 -17.060 7.204 1.00 91.44 163 LEU A O 1
ATOM 1304 N N . ALA A 1 164 ? -20.864 -17.025 6.257 1.00 88.12 164 ALA A N 1
ATOM 1305 C CA . ALA A 1 164 ? -20.436 -15.764 6.855 1.00 88.12 164 ALA A CA 1
ATOM 1306 C C . ALA A 1 164 ? -21.328 -14.592 6.421 1.00 88.12 164 ALA A C 1
ATOM 1308 O O . ALA A 1 164 ? -21.708 -13.762 7.248 1.00 88.12 164 ALA A O 1
ATOM 1309 N N . LEU A 1 165 ? -21.716 -14.543 5.146 1.00 88.88 165 LEU A N 1
ATOM 1310 C CA . LEU A 1 165 ? -22.604 -13.515 4.611 1.00 88.88 165 LEU A CA 1
ATOM 1311 C C . LEU A 1 165 ? -24.008 -13.611 5.220 1.00 88.88 165 LEU A C 1
ATOM 1313 O O . LEU A 1 165 ? -24.550 -12.598 5.660 1.00 88.88 165 LEU A O 1
ATOM 1317 N N . VAL A 1 166 ? -24.567 -14.819 5.334 1.00 92.31 166 VAL A N 1
ATOM 1318 C CA . VAL A 1 166 ? -25.871 -15.046 5.979 1.00 92.31 166 VAL A CA 1
ATOM 1319 C C . VAL A 1 166 ? -25.835 -14.640 7.452 1.00 92.31 166 VAL A C 1
ATOM 1321 O O . VAL A 1 166 ? -26.705 -13.894 7.896 1.00 92.31 166 VAL A O 1
ATOM 1324 N N . LEU A 1 167 ? -24.812 -15.060 8.203 1.00 92.06 167 LEU A N 1
ATOM 1325 C CA . LEU A 1 167 ? -24.652 -14.679 9.611 1.00 92.06 167 LEU A CA 1
ATOM 1326 C C . LEU A 1 167 ? -24.533 -13.160 9.784 1.00 9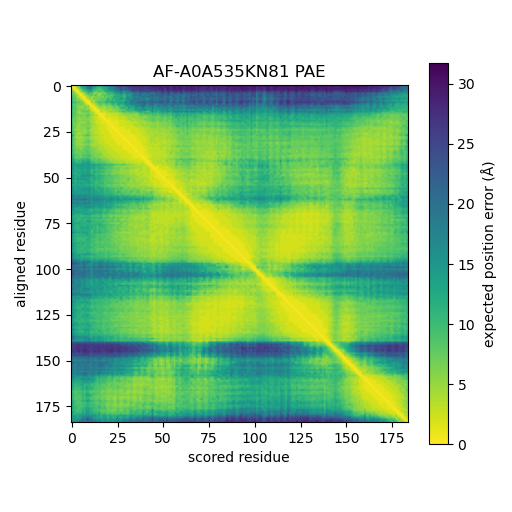2.06 167 LEU A C 1
ATOM 1328 O O . LEU A 1 167 ? -25.139 -12.596 10.693 1.00 92.06 167 LEU A O 1
ATOM 1332 N N . THR A 1 168 ? -23.807 -12.493 8.885 1.00 89.69 168 THR A N 1
ATOM 1333 C CA . THR A 1 168 ? -23.638 -11.035 8.913 1.00 89.69 168 THR A CA 1
ATOM 1334 C C . THR A 1 168 ? -24.956 -10.312 8.623 1.00 89.69 168 THR A C 1
ATOM 1336 O O . THR A 1 168 ? -25.293 -9.356 9.319 1.00 89.69 168 THR A O 1
ATOM 1339 N N . ILE A 1 169 ? -25.744 -10.786 7.651 1.00 92.56 169 ILE A N 1
ATOM 1340 C CA . ILE A 1 169 ? -27.076 -10.235 7.350 1.00 92.56 169 ILE A CA 1
ATOM 1341 C C . ILE A 1 169 ? -28.021 -10.420 8.540 1.00 92.56 169 ILE A C 1
ATOM 1343 O O . ILE A 1 169 ? -28.709 -9.473 8.913 1.00 92.56 169 ILE A O 1
ATOM 1347 N N . ILE A 1 170 ? -28.030 -11.601 9.166 1.00 93.19 170 ILE A N 1
ATOM 1348 C CA . ILE A 1 170 ? -28.852 -11.871 10.355 1.00 93.19 170 ILE A CA 1
ATOM 1349 C C . ILE A 1 170 ? -28.448 -10.937 11.500 1.00 93.19 170 ILE A C 1
ATOM 1351 O O . ILE A 1 170 ? -29.310 -10.312 12.112 1.00 93.19 170 ILE A O 1
ATOM 1355 N N . PHE A 1 171 ? -27.149 -10.781 11.757 1.00 90.31 171 PHE A N 1
ATOM 1356 C CA . PHE A 1 171 ? -26.649 -9.873 12.787 1.00 90.31 171 PHE A CA 1
ATOM 1357 C C . PHE A 1 171 ? -27.046 -8.408 12.517 1.00 90.31 171 PHE A C 1
ATOM 1359 O O . PHE A 1 171 ? -27.540 -7.717 13.412 1.00 90.31 171 PHE A O 1
ATOM 1366 N N . CYS A 1 172 ? -26.915 -7.935 11.273 1.00 89.25 172 CYS A N 1
ATOM 1367 C CA . CYS A 1 172 ? -27.395 -6.610 10.869 1.00 89.25 172 CYS A CA 1
ATOM 1368 C C . CYS A 1 172 ? -28.915 -6.460 11.040 1.00 89.25 172 CYS A C 1
ATOM 1370 O O . CYS A 1 172 ? -29.371 -5.451 11.569 1.00 89.25 172 CYS A O 1
ATOM 1372 N N . ALA A 1 173 ? -29.709 -7.457 10.650 1.00 90.50 173 ALA A N 1
ATOM 1373 C CA . ALA A 1 173 ? -31.161 -7.411 10.807 1.00 90.50 173 ALA A CA 1
ATOM 1374 C C . ALA A 1 173 ? -31.568 -7.340 12.287 1.00 90.50 173 ALA A C 1
ATOM 1376 O O . ALA A 1 173 ? -32.367 -6.486 12.662 1.00 90.50 173 ALA A O 1
ATOM 1377 N N . VAL A 1 174 ? -30.966 -8.172 13.145 1.00 90.69 174 VAL A N 1
ATOM 1378 C CA . VAL A 1 174 ? -31.218 -8.168 14.595 1.00 90.69 174 VAL A CA 1
ATOM 1379 C C . VAL A 1 174 ? -30.863 -6.816 15.210 1.00 90.69 174 VAL A C 1
ATOM 1381 O O . VAL A 1 174 ? -31.658 -6.263 15.965 1.00 90.69 174 VAL A O 1
ATOM 1384 N N . THR A 1 175 ? -29.705 -6.246 14.870 1.00 86.06 175 THR A N 1
ATOM 1385 C CA . THR A 1 175 ? -29.296 -4.934 15.401 1.00 86.06 175 THR A CA 1
ATOM 1386 C C . THR A 1 175 ? -30.209 -3.796 14.946 1.00 86.06 175 THR A C 1
ATOM 1388 O O . THR A 1 175 ? -30.535 -2.928 15.754 1.00 86.06 175 THR A O 1
ATOM 1391 N N . VAL A 1 176 ? -30.675 -3.803 13.693 1.00 88.88 176 VAL A N 1
ATOM 1392 C CA . VAL A 1 176 ? -31.643 -2.814 13.193 1.00 88.88 176 VAL A CA 1
ATOM 1393 C C . VAL A 1 176 ? -32.996 -2.964 13.889 1.00 88.88 176 VAL A C 1
ATOM 1395 O O . VAL A 1 176 ? -33.567 -1.961 14.308 1.00 88.88 176 VAL A O 1
ATOM 1398 N N . ILE A 1 177 ? -33.485 -4.195 14.076 1.00 89.19 177 ILE A N 1
ATOM 1399 C CA . ILE A 1 177 ? -34.748 -4.462 14.778 1.00 89.19 177 ILE A CA 1
ATOM 1400 C C . ILE A 1 177 ? -34.660 -4.008 16.237 1.00 89.19 177 ILE A C 1
ATOM 1402 O O . ILE A 1 177 ? -35.545 -3.297 16.696 1.00 89.19 177 ILE A O 1
ATOM 1406 N N . LEU A 1 178 ? -33.584 -4.350 16.952 1.00 86.38 178 LEU A N 1
ATOM 1407 C CA . LEU A 1 178 ? -33.377 -3.904 18.334 1.00 86.38 178 LEU A CA 1
ATOM 1408 C C . LEU A 1 178 ? -33.317 -2.378 18.440 1.00 86.38 178 LEU A C 1
ATOM 1410 O O . LEU A 1 178 ? -33.872 -1.817 19.377 1.00 86.38 178 LEU A O 1
ATOM 1414 N N . ASN A 1 179 ? -32.679 -1.703 17.480 1.00 83.94 179 ASN A N 1
ATOM 1415 C CA . ASN A 1 179 ? -32.630 -0.243 17.456 1.00 83.94 179 ASN A CA 1
ATOM 1416 C C . ASN A 1 179 ? -34.012 0.374 17.183 1.00 83.94 179 ASN A C 1
ATOM 1418 O O . ASN A 1 179 ? -34.385 1.337 17.839 1.00 83.94 179 ASN A O 1
ATOM 1422 N N . LEU A 1 180 ? -34.799 -0.197 16.264 1.00 80.62 180 LEU A N 1
ATOM 1423 C CA . LEU A 1 180 ? -36.167 0.257 15.995 1.00 80.62 180 LEU A CA 1
ATOM 1424 C C . LEU A 1 180 ? -37.094 0.032 17.198 1.00 80.62 180 LEU A C 1
ATOM 1426 O O . LEU A 1 180 ? -37.838 0.937 17.554 1.00 80.62 180 LEU A O 1
ATOM 1430 N N . VAL A 1 181 ? -37.021 -1.136 17.843 1.00 79.12 181 VAL A N 1
ATOM 1431 C CA . VAL A 1 181 ? -37.823 -1.477 19.032 1.00 79.12 181 VAL A CA 1
ATOM 1432 C C . VAL A 1 181 ? -37.418 -0.644 20.248 1.00 79.12 181 VAL A C 1
ATOM 1434 O O . VAL A 1 181 ? -38.277 -0.305 21.042 1.00 79.12 181 VAL A O 1
ATOM 1437 N N . ALA A 1 182 ? -36.139 -0.292 20.399 1.00 69.25 182 ALA A N 1
ATOM 1438 C CA . ALA A 1 182 ? -35.674 0.576 21.484 1.00 69.25 182 ALA A CA 1
ATOM 1439 C C . ALA A 1 182 ? -35.993 2.067 21.263 1.00 69.25 182 ALA A C 1
ATOM 1441 O O . ALA A 1 182 ? -35.857 2.860 22.195 1.00 69.25 182 ALA A O 1
ATOM 1442 N N . HIS A 1 183 ? -36.345 2.458 20.033 1.00 54.84 183 HIS A N 1
ATOM 1443 C CA . HIS A 1 183 ? -36.722 3.827 19.673 1.00 54.84 183 HIS A CA 1
ATOM 1444 C C . HIS A 1 183 ? -38.254 4.038 19.638 1.00 54.84 183 HIS A C 1
ATOM 1446 O O . HIS A 1 183 ? -38.694 5.189 19.562 1.00 54.84 183 HIS A O 1
ATOM 1452 N N . TYR A 1 184 ? -39.041 2.956 19.696 1.00 46.78 184 TYR A N 1
ATOM 1453 C CA . TYR A 1 184 ? -40.484 2.947 19.981 1.00 46.78 184 TYR A CA 1
ATOM 1454 C C . TYR A 1 184 ? -40.735 2.806 21.486 1.00 46.78 184 TYR A C 1
ATOM 1456 O O . TYR A 1 184 ? -41.726 3.405 21.959 1.00 46.78 184 TYR A O 1
#

Solvent-accessible surface area (backbone atoms only — not comparable to full-atom values): 10922 Å² total; per-residue (Å²): 131,88,77,57,66,78,47,74,57,90,92,50,67,46,33,59,68,54,53,55,54,48,53,54,50,52,53,50,53,52,50,52,52,50,54,54,50,50,49,62,74,77,45,54,74,70,55,54,49,56,52,49,45,62,72,44,49,70,48,41,81,77,73,45,67,49,74,56,52,48,51,53,49,56,50,49,63,62,42,49,64,55,50,52,56,49,52,56,50,50,53,53,55,40,40,75,72,70,50,65,80,87,59,81,54,72,70,59,36,54,62,55,51,52,70,54,46,58,61,50,50,55,53,49,50,53,50,51,51,53,47,51,54,56,35,50,75,69,66,53,71,77,80,50,94,88,65,82,77,85,71,91,80,71,90,75,87,46,74,65,55,53,51,52,49,52,53,50,50,51,53,52,51,52,53,51,50,52,52,54,61,73,72,106

Nearest PDB structures (foldseek):
  8bmq-assembly1_D  TM=8.567E-01  e=6.601E-08  Lactobacillus delbrueckii subsp. bulgaricus ATCC 11842 = JCM 1002
  4huq-assembly1_T  TM=8.644E-01  e=3.765E-07  Levilactobacillus brevis ATCC 367
  4rfs-assembly1_T  TM=7.854E-01  e=2.247E-07  Levilactobacillus brevis
  5f5p-assembly1_A  TM=3.790E-01  e=5.924E+00  Homo sapiens

pLDDT: mean 83.9, std 10.3, range [43.16, 95.81]

Secondary structure (DSSP, 8-state):
----EEEEETTEEEEHHHHHHHHHHHHHHHHHHHHHHHHHHHS-HHHHHHHHHHHHGGGGGGT--HHHHHHHHHHHHHHHHHHHHHHHHHHHHHHHTT--SSSS-HHHHHHHHHHHHHHHHHHHHHHHHHHHHHHHHTT-----TT-----SS-----HHHHHHHHHHHHHHHHHHHHHHHHH-

Mean predicted aligned error: 9.52 Å